Protein AF-0000000066295861 (afdb_homodimer)

Radius of gyration: 22.17 Å; Cα contacts (8 Å, |Δi|>4): 266; chains: 2; bounding box: 39×69×43 Å

Organism: Aquifex aeolicus (strain VF5) (NCBI:txid224324)

Nearest PDB structures (foldseek):
  5f5p-assembly2_G  TM=3.323E-01  e=5.357E-01  Homo sapiens
  7sqc-assembly1_1W  TM=2.415E-01  e=7.313E+00  Chlamydomonas reinhardtii
  5f5p-assembly2_G  TM=3.321E-01  e=5.809E-01  Homo sapiens
  8otz-assembly1_EW  TM=2.547E-01  e=2.879E+00  Bos taurus
  7sqc-assembly1_1W  TM=3.190E-01  e=8.652E+00  Chlamydomonas reinhardtii

Sequence (334 aa):
MEEKTRKLKTLERLLIYDRLLRFALDLLTGIREELKADIDETRLIAESVLEEKEKKVVEDFILKIEELFLLKTDEVLDHIYDEYEVFNFDVTFLSAIPEEIERELERLALIDTVNTKLQLLIDILDEAFCLIPEENERIRVVLTPFRVYKELLEHAIDFNNKFKEKTMEEKTRKLKTLERLLIYDRLLRFALDLLTGIREELKADIDETRLIAESVLEEKEKKVVEDFILKIEELFLLKTDEVLDHIYDEYEVFNFDVTFLSAIPEEIERELERLALIDTVNTKLQLLIDILDEAFCLIPEENERIRVVLTPFRVYKELLEHAIDFNNKFKEKT

Structure (mmCIF, N/CA/C/O backbone):
data_AF-0000000066295861-model_v1
#
loop_
_entity.id
_entity.type
_entity.pdbx_description
1 polymer 'Uncharacterized protein aq_2085'
#
loop_
_atom_site.group_PDB
_atom_site.id
_atom_site.type_symbol
_atom_site.label_atom_id
_atom_site.label_alt_id
_atom_site.label_comp_id
_atom_site.label_asym_id
_atom_site.label_entity_id
_atom_site.label_seq_id
_atom_site.pdbx_PDB_ins_code
_atom_site.Cartn_x
_atom_site.Cartn_y
_atom_site.Cartn_z
_atom_site.occupancy
_atom_site.B_iso_or_equiv
_atom_site.auth_seq_id
_atom_site.auth_comp_id
_atom_site.auth_asym_id
_atom_site.auth_atom_id
_atom_site.pdbx_PDB_model_num
ATOM 1 N N . MET A 1 1 ? 5.41 37.812 5.277 1 67.19 1 MET A N 1
ATOM 2 C CA . MET A 1 1 ? 4.477 37.062 4.434 1 67.19 1 MET A CA 1
ATOM 3 C C . MET A 1 1 ? 5.184 35.906 3.723 1 67.19 1 MET A C 1
ATOM 5 O O . MET A 1 1 ? 4.715 34.781 3.756 1 67.19 1 MET A O 1
ATOM 9 N N . GLU A 1 2 ? 6.465 36.062 3.236 1 72.5 2 GLU A N 1
ATOM 10 C CA . GLU A 1 2 ? 7.25 35.062 2.508 1 72.5 2 GLU A CA 1
ATOM 11 C C . GLU A 1 2 ? 7.777 33.969 3.445 1 72.5 2 GLU A C 1
ATOM 13 O O . GLU A 1 2 ? 7.723 32.781 3.121 1 72.5 2 GLU A O 1
ATOM 18 N N . GLU A 1 3 ? 8.117 34.438 4.656 1 75.88 3 GLU A N 1
ATOM 19 C CA . GLU A 1 3 ? 8.648 33.5 5.629 1 75.88 3 GLU A CA 1
ATOM 20 C C . GLU A 1 3 ? 7.57 32.531 6.113 1 75.88 3 GLU A C 1
ATOM 22 O O . GLU A 1 3 ? 7.809 31.328 6.227 1 75.88 3 GLU A O 1
ATOM 27 N N . LYS A 1 4 ? 6.426 33.062 6.246 1 77.25 4 LYS A N 1
ATOM 28 C CA . LYS A 1 4 ? 5.309 32.219 6.703 1 77.25 4 LYS A CA 1
ATOM 29 C C . LYS A 1 4 ? 4.918 31.203 5.645 1 77.25 4 LYS A C 1
ATOM 31 O O . LYS A 1 4 ? 4.621 30.047 5.969 1 77.25 4 LYS A O 1
ATOM 36 N N . THR A 1 5 ? 4.93 31.578 4.461 1 80.5 5 THR A N 1
ATOM 37 C CA . THR A 1 5 ? 4.598 30.672 3.357 1 80.5 5 THR A CA 1
ATOM 38 C C . THR A 1 5 ? 5.641 29.578 3.227 1 80.5 5 THR A C 1
ATOM 40 O O . THR A 1 5 ? 5.297 28.422 2.969 1 80.5 5 THR A O 1
ATOM 43 N N . ARG A 1 6 ? 6.836 29.953 3.389 1 82.25 6 ARG A N 1
ATOM 44 C CA . ARG A 1 6 ? 7.93 29 3.312 1 82.25 6 ARG A CA 1
ATOM 45 C C . ARG A 1 6 ? 7.82 27.953 4.422 1 82.25 6 ARG A C 1
ATOM 47 O O . ARG A 1 6 ? 8.008 26.766 4.18 1 82.25 6 ARG A O 1
ATOM 54 N N . LYS A 1 7 ? 7.512 28.391 5.566 1 81.38 7 LYS A N 1
ATOM 55 C CA . LYS A 1 7 ? 7.367 27.484 6.699 1 81.38 7 LYS A CA 1
ATOM 56 C C . LYS A 1 7 ? 6.207 26.516 6.484 1 81.38 7 LYS A C 1
ATOM 58 O O . LYS A 1 7 ? 6.305 25.328 6.82 1 81.38 7 LYS A O 1
ATOM 63 N N . LEU A 1 8 ? 5.191 27.047 5.93 1 84.5 8 LEU A N 1
ATOM 64 C CA . LEU A 1 8 ? 4.02 26.219 5.672 1 84.5 8 LEU A CA 1
ATOM 65 C C . LEU A 1 8 ? 4.328 25.156 4.633 1 84.5 8 LEU A C 1
ATOM 67 O O . LEU A 1 8 ? 3.908 24 4.781 1 84.5 8 LEU A O 1
ATOM 71 N N . LYS A 1 9 ? 5.047 25.547 3.668 1 86.5 9 LYS A N 1
ATOM 72 C CA . LYS A 1 9 ? 5.438 24.594 2.637 1 86.5 9 LYS A CA 1
ATOM 73 C C . LYS A 1 9 ? 6.352 23.5 3.207 1 86.5 9 LYS A C 1
ATOM 75 O O . LYS A 1 9 ? 6.238 22.328 2.84 1 86.5 9 LYS A O 1
ATOM 80 N N . THR A 1 10 ? 7.16 23.922 4.082 1 86.75 10 THR A N 1
ATOM 81 C CA . THR A 1 10 ? 8.062 22.969 4.727 1 86.75 10 THR A CA 1
ATOM 82 C C . THR A 1 10 ? 7.285 21.984 5.602 1 86.75 10 THR A C 1
ATOM 84 O O . THR A 1 10 ? 7.57 20.797 5.605 1 86.75 10 THR A O 1
ATOM 87 N N . LEU A 1 11 ? 6.348 22.516 6.312 1 87.5 11 LEU A N 1
ATOM 88 C CA . LEU A 1 11 ? 5.504 21.656 7.137 1 87.5 11 LEU A CA 1
ATOM 89 C C . LEU A 1 11 ? 4.742 20.641 6.277 1 87.5 11 LEU A C 1
ATOM 91 O O . LEU A 1 11 ? 4.672 19.469 6.609 1 87.5 11 LEU A O 1
ATOM 95 N N . GLU A 1 12 ? 4.168 21.141 5.254 1 90 12 GLU A N 1
ATOM 96 C CA . GLU A 1 12 ? 3.443 20.266 4.34 1 90 12 GLU A CA 1
ATOM 97 C C . GLU A 1 12 ? 4.336 19.141 3.83 1 90 12 GLU A C 1
ATOM 99 O O . GLU A 1 12 ? 3.934 17.969 3.826 1 90 12 GLU A O 1
ATOM 104 N N . ARG A 1 13 ? 5.512 19.5 3.418 1 89.69 13 ARG A N 1
ATOM 105 C CA . ARG A 1 13 ? 6.473 18.516 2.922 1 89.69 13 ARG A CA 1
ATOM 106 C C . ARG A 1 13 ? 6.809 17.484 4 1 89.69 13 ARG A C 1
ATOM 108 O O . ARG A 1 13 ? 6.895 16.297 3.719 1 89.69 13 ARG A O 1
ATOM 115 N N . LEU A 1 14 ? 6.953 17.938 5.121 1 88.62 14 LEU A N 1
ATOM 116 C CA . LEU A 1 14 ? 7.273 17.062 6.238 1 88.62 14 LEU A CA 1
ATOM 117 C C . LEU A 1 14 ? 6.148 16.062 6.48 1 88.62 14 LEU A C 1
ATOM 119 O O . LEU A 1 14 ? 6.406 14.867 6.672 1 88.62 14 LEU A O 1
ATOM 123 N N . LEU A 1 15 ? 5 16.562 6.488 1 90.12 15 LEU A N 1
ATOM 124 C CA . LEU A 1 15 ? 3.846 15.703 6.742 1 90.12 15 LEU A CA 1
ATOM 125 C C . LEU A 1 15 ? 3.672 14.68 5.625 1 90.12 15 LEU A C 1
ATOM 127 O O . LEU A 1 15 ? 3.312 13.531 5.883 1 90.12 15 LEU A O 1
ATOM 131 N N . ILE A 1 16 ? 3.916 15.109 4.422 1 92.38 16 ILE A N 1
ATOM 132 C CA . ILE A 1 16 ? 3.844 14.195 3.289 1 92.38 16 ILE A CA 1
ATOM 133 C C . ILE A 1 16 ? 4.922 13.125 3.42 1 92.38 16 ILE A C 1
ATOM 135 O O . ILE A 1 16 ? 4.641 11.93 3.268 1 92.38 16 ILE A O 1
ATOM 139 N N . TYR A 1 17 ? 6.152 13.555 3.691 1 90.81 17 TYR A N 1
ATOM 140 C CA . TYR A 1 17 ? 7.27 12.625 3.799 1 90.81 17 TYR A CA 1
ATOM 141 C C . TYR A 1 17 ? 7.02 11.602 4.895 1 90.81 17 TYR A C 1
ATOM 143 O O . TYR A 1 17 ? 7.32 10.414 4.727 1 90.81 17 TYR A O 1
ATOM 151 N N . ASP A 1 18 ? 6.465 12.023 5.926 1 90.19 18 ASP A N 1
ATOM 152 C CA . ASP A 1 18 ? 6.129 11.117 7.023 1 90.19 18 ASP A CA 1
ATOM 153 C C . ASP A 1 18 ? 5.172 10.023 6.562 1 90.19 18 ASP A C 1
ATOM 155 O O . ASP A 1 18 ? 5.383 8.844 6.852 1 90.19 18 ASP A O 1
ATOM 159 N N . ARG A 1 19 ? 4.238 10.383 5.793 1 91.38 19 ARG A N 1
ATOM 160 C CA . ARG A 1 19 ? 3.24 9.422 5.332 1 91.38 19 ARG A CA 1
ATOM 161 C C . ARG A 1 19 ? 3.828 8.484 4.289 1 91.38 19 ARG A C 1
ATOM 163 O O . ARG A 1 19 ? 3.525 7.285 4.281 1 91.38 19 ARG A O 1
ATOM 170 N N . LEU A 1 20 ? 4.629 9.07 3.436 1 93.12 20 LEU A N 1
ATOM 171 C CA . LEU A 1 20 ? 5.238 8.25 2.396 1 93.12 20 LEU A CA 1
ATOM 172 C C . LEU A 1 20 ? 6.172 7.203 3.004 1 93.12 20 LEU A C 1
ATOM 174 O O . LEU A 1 20 ? 6.215 6.062 2.545 1 93.12 20 LEU A O 1
ATOM 178 N N . LEU A 1 21 ? 6.875 7.594 4.035 1 93.06 21 LEU A N 1
ATOM 179 C CA . LEU A 1 21 ? 7.77 6.66 4.715 1 93.06 21 LEU A CA 1
ATOM 180 C C . LEU A 1 21 ? 6.977 5.547 5.395 1 93.06 21 LEU A C 1
ATOM 182 O O . LEU A 1 21 ? 7.32 4.371 5.262 1 93.06 21 LEU A O 1
ATOM 186 N N . ARG A 1 22 ? 5.984 5.934 6.027 1 92.06 22 ARG A N 1
ATOM 187 C CA . ARG A 1 22 ? 5.156 4.949 6.711 1 92.06 22 ARG A CA 1
ATOM 188 C C . ARG A 1 22 ? 4.504 3.994 5.719 1 92.06 22 ARG A C 1
ATOM 190 O O . ARG A 1 22 ? 4.449 2.787 5.957 1 92.06 22 ARG A O 1
ATOM 197 N N . PHE A 1 23 ? 4.008 4.566 4.676 1 93.81 23 PHE A N 1
ATOM 198 C CA . PHE A 1 23 ? 3.43 3.732 3.627 1 93.81 23 PHE A CA 1
ATOM 199 C C . PHE A 1 23 ? 4.465 2.75 3.086 1 93.81 23 PHE A C 1
ATOM 201 O O . PHE A 1 23 ? 4.164 1.57 2.895 1 93.81 23 PHE A O 1
ATOM 208 N N . ALA A 1 24 ? 5.629 3.221 2.787 1 95.31 24 ALA A N 1
ATOM 209 C CA . ALA A 1 24 ? 6.691 2.352 2.277 1 95.31 24 ALA A CA 1
ATOM 210 C C . ALA A 1 24 ? 7.02 1.245 3.275 1 95.31 24 ALA A C 1
ATOM 212 O O . ALA A 1 24 ? 7.199 0.088 2.891 1 95.31 24 ALA A O 1
ATOM 213 N N . LEU A 1 25 ? 7.062 1.596 4.539 1 95.44 25 LEU A N 1
ATOM 214 C CA . LEU A 1 25 ? 7.34 0.618 5.586 1 95.44 25 LEU A CA 1
ATOM 215 C C . LEU A 1 25 ? 6.25 -0.446 5.641 1 95.44 25 LEU A C 1
ATOM 217 O O . LEU A 1 25 ? 6.543 -1.643 5.684 1 95.44 25 LEU A O 1
ATOM 221 N N . ASP A 1 26 ? 5.031 -0.037 5.617 1 94.38 26 ASP A N 1
ATOM 222 C CA . ASP A 1 26 ? 3.91 -0.97 5.664 1 94.38 26 ASP A CA 1
ATOM 223 C C . ASP A 1 26 ? 3.914 -1.898 4.453 1 94.38 26 ASP A C 1
ATOM 225 O O . ASP A 1 26 ? 3.717 -3.107 4.59 1 94.38 26 ASP A O 1
ATOM 229 N N . LEU A 1 27 ? 4.102 -1.296 3.316 1 96.19 27 LEU A N 1
ATOM 230 C CA . LEU A 1 27 ? 4.121 -2.066 2.078 1 96.19 27 LEU A CA 1
ATOM 231 C C . LEU A 1 27 ? 5.203 -3.139 2.125 1 96.19 27 LEU A C 1
ATOM 233 O O . LEU A 1 27 ? 4.93 -4.312 1.867 1 96.19 27 LEU A O 1
ATOM 237 N N . LEU A 1 28 ? 6.379 -2.729 2.502 1 97.19 28 LEU A N 1
ATOM 238 C CA . LEU A 1 28 ? 7.516 -3.645 2.479 1 97.19 28 LEU A CA 1
ATOM 239 C C . LEU A 1 28 ? 7.398 -4.68 3.592 1 97.19 28 LEU A C 1
ATOM 241 O O . LEU A 1 28 ? 7.801 -5.832 3.416 1 97.19 28 LEU A O 1
ATOM 245 N N . THR A 1 29 ? 6.902 -4.262 4.727 1 96.38 29 THR A N 1
ATOM 246 C CA . THR A 1 29 ? 6.656 -5.215 5.805 1 96.38 29 THR A CA 1
ATOM 247 C C . THR A 1 29 ? 5.641 -6.266 5.371 1 96.38 29 THR A C 1
ATOM 249 O O . THR A 1 29 ? 5.836 -7.461 5.609 1 96.38 29 THR A O 1
ATOM 252 N N . GLY A 1 30 ? 4.535 -5.82 4.766 1 94 30 GLY A N 1
ATOM 253 C CA . GLY A 1 30 ? 3.557 -6.762 4.25 1 94 30 GLY A CA 1
ATOM 254 C C . GLY A 1 30 ? 4.148 -7.762 3.273 1 94 30 GLY A C 1
ATOM 255 O O . GLY A 1 30 ? 3.914 -8.961 3.393 1 94 30 GLY A O 1
ATOM 256 N N . ILE A 1 31 ? 4.938 -7.285 2.326 1 95.38 31 ILE A N 1
ATOM 257 C CA . ILE A 1 31 ? 5.586 -8.156 1.354 1 95.38 31 ILE A CA 1
ATOM 258 C C . ILE A 1 31 ? 6.5 -9.148 2.076 1 95.38 31 ILE A C 1
ATOM 260 O O . ILE A 1 31 ? 6.457 -10.352 1.807 1 95.38 31 ILE A O 1
ATOM 264 N N . ARG A 1 32 ? 7.301 -8.641 2.961 1 95.5 32 ARG A N 1
ATOM 265 C CA . ARG A 1 32 ? 8.273 -9.453 3.678 1 95.5 32 ARG A CA 1
ATOM 266 C C . ARG A 1 32 ? 7.586 -10.57 4.457 1 95.5 32 ARG A C 1
ATOM 268 O O . ARG A 1 32 ? 8.07 -11.703 4.492 1 95.5 32 ARG A O 1
ATOM 275 N N . GLU A 1 33 ? 6.516 -10.312 5.051 1 93.56 33 GLU A N 1
ATOM 276 C CA . GLU A 1 33 ? 5.809 -11.273 5.898 1 93.56 33 GLU A CA 1
ATOM 277 C C . GLU A 1 33 ? 5.207 -12.406 5.07 1 93.56 33 GLU A C 1
ATOM 279 O O . GLU A 1 33 ? 5.109 -13.539 5.543 1 93.56 33 GLU A O 1
ATOM 284 N N . GLU A 1 34 ? 4.852 -12.109 3.914 1 92.5 34 GLU A N 1
ATOM 285 C CA . GLU A 1 34 ? 4.133 -13.086 3.098 1 92.5 34 GLU A CA 1
ATOM 286 C C . GLU A 1 34 ? 5.086 -13.844 2.182 1 92.5 34 GLU A C 1
ATOM 288 O O . GLU A 1 34 ? 4.738 -14.906 1.655 1 92.5 34 GLU A O 1
ATOM 293 N N . LEU A 1 35 ? 6.223 -13.32 1.983 1 94.81 35 LEU A N 1
ATOM 294 C CA . LEU A 1 35 ? 7.125 -13.789 0.938 1 94.81 35 LEU A CA 1
ATOM 295 C C . LEU A 1 35 ? 7.477 -15.258 1.139 1 94.81 35 LEU A C 1
ATOM 297 O O . LEU A 1 35 ? 7.461 -16.047 0.185 1 94.81 35 LEU A O 1
ATOM 301 N N . LYS A 1 36 ? 7.746 -15.648 2.34 1 92.94 36 LYS A N 1
ATOM 302 C CA . LYS A 1 36 ? 8.125 -17.031 2.602 1 92.94 36 LYS A CA 1
ATOM 303 C C . LYS A 1 36 ? 6.973 -17.984 2.293 1 92.94 36 LYS A C 1
ATOM 305 O O . LYS A 1 36 ? 7.18 -19.047 1.69 1 92.94 36 LYS A O 1
ATOM 310 N N . ALA A 1 37 ? 5.809 -17.625 2.783 1 89.94 37 ALA A N 1
ATOM 311 C CA . ALA A 1 37 ? 4.633 -18.438 2.488 1 89.94 37 ALA A CA 1
ATOM 312 C C . ALA A 1 37 ? 4.383 -18.516 0.985 1 89.94 37 ALA A C 1
ATOM 314 O O . ALA A 1 37 ? 4.039 -19.578 0.46 1 89.94 37 ALA A O 1
ATOM 315 N N . ASP A 1 38 ? 4.617 -17.469 0.271 1 92.5 38 ASP A N 1
ATOM 316 C CA . ASP A 1 38 ? 4.426 -17.438 -1.176 1 92.5 38 ASP A CA 1
ATOM 317 C C . ASP A 1 38 ? 5.426 -18.359 -1.879 1 92.5 38 ASP A C 1
ATOM 319 O O . ASP A 1 38 ? 5.082 -19.016 -2.865 1 92.5 38 ASP A O 1
ATOM 323 N N . ILE A 1 39 ? 6.602 -18.328 -1.372 1 94.56 39 ILE A N 1
ATOM 324 C CA . ILE A 1 39 ? 7.629 -19.203 -1.93 1 94.56 39 ILE A CA 1
ATOM 325 C C . ILE A 1 39 ? 7.203 -20.672 -1.772 1 94.56 39 ILE A C 1
ATOM 327 O O . ILE A 1 39 ? 7.227 -21.438 -2.738 1 94.56 39 ILE A O 1
ATOM 331 N N . ASP A 1 40 ? 6.758 -21.016 -0.609 1 91.75 40 ASP A N 1
ATOM 332 C CA . ASP A 1 40 ? 6.348 -22.391 -0.335 1 91.75 40 ASP A CA 1
ATOM 333 C C . ASP A 1 40 ? 5.121 -22.766 -1.162 1 91.75 40 ASP A C 1
ATOM 335 O O . ASP A 1 40 ? 5.07 -23.859 -1.738 1 91.75 40 ASP A O 1
ATOM 339 N N . GLU A 1 41 ? 4.207 -21.922 -1.221 1 89.38 41 GLU A N 1
ATOM 340 C CA . GLU A 1 41 ? 2.996 -22.172 -1.996 1 89.38 41 GLU A CA 1
ATOM 341 C C . GLU A 1 41 ? 3.311 -22.297 -3.484 1 89.38 41 GLU A C 1
ATOM 343 O O . GLU A 1 41 ? 2.738 -23.141 -4.172 1 89.38 41 GLU A O 1
ATOM 348 N N . THR A 1 42 ? 4.172 -21.453 -3.959 1 93 42 THR A N 1
ATOM 349 C CA . THR A 1 42 ? 4.57 -21.516 -5.359 1 93 42 THR A CA 1
ATOM 350 C C . THR A 1 42 ? 5.219 -22.875 -5.68 1 93 42 THR A C 1
ATOM 352 O O . THR A 1 42 ? 4.941 -23.469 -6.719 1 93 42 THR A O 1
ATOM 355 N N . ARG A 1 43 ? 6.02 -23.344 -4.766 1 92 43 ARG A N 1
ATOM 356 C CA . ARG A 1 43 ? 6.625 -24.656 -4.945 1 92 43 ARG A CA 1
ATOM 357 C C . ARG A 1 43 ? 5.559 -25.75 -5.035 1 92 43 ARG A C 1
ATOM 359 O O . ARG A 1 43 ? 5.625 -26.625 -5.902 1 92 43 ARG A O 1
ATOM 366 N N . LEU A 1 44 ? 4.637 -25.656 -4.152 1 90 44 LEU A N 1
ATOM 367 C CA . LEU A 1 44 ? 3.568 -26.641 -4.113 1 90 44 LEU A CA 1
ATOM 368 C C . LEU A 1 44 ? 2.742 -26.609 -5.395 1 90 44 LEU A C 1
ATOM 370 O O . LEU A 1 44 ? 2.426 -27.656 -5.961 1 90 44 LEU A O 1
ATOM 374 N N . ILE A 1 45 ? 2.41 -25.484 -5.875 1 90.06 45 ILE A N 1
ATOM 375 C CA . ILE A 1 45 ? 1.627 -25.344 -7.098 1 90.06 45 ILE A CA 1
ATOM 376 C C . ILE A 1 45 ? 2.432 -25.844 -8.289 1 90.06 45 ILE A C 1
ATOM 378 O O . ILE A 1 45 ? 1.903 -26.562 -9.148 1 90.06 45 ILE A O 1
ATOM 382 N N . ALA A 1 46 ? 3.689 -25.5 -8.297 1 91.62 46 ALA A N 1
ATOM 383 C CA . ALA A 1 46 ? 4.559 -25.938 -9.391 1 91.62 46 ALA A CA 1
ATOM 384 C C . ALA A 1 46 ? 4.621 -27.469 -9.453 1 91.62 46 ALA A C 1
ATOM 386 O O . ALA A 1 46 ? 4.523 -28.047 -10.531 1 91.62 46 ALA A O 1
ATOM 387 N N . GLU A 1 47 ? 4.715 -28.078 -8.305 1 89.12 47 GLU A N 1
ATOM 388 C CA . GLU A 1 47 ? 4.781 -29.531 -8.234 1 89.12 47 GLU A CA 1
ATOM 389 C C . GLU A 1 47 ? 3.496 -30.172 -8.758 1 89.12 47 GLU A C 1
ATOM 391 O O . GLU A 1 47 ? 3.535 -31.234 -9.367 1 89.12 47 GLU A O 1
ATOM 396 N N . SER A 1 48 ? 2.475 -29.469 -8.602 1 84.44 48 SER A N 1
ATOM 397 C CA . SER A 1 48 ? 1.166 -30.031 -8.93 1 84.44 48 SER A CA 1
ATOM 398 C C . SER A 1 48 ? 0.839 -29.828 -10.406 1 84.44 48 SER A C 1
ATOM 400 O O . SER A 1 48 ? 0.168 -30.656 -11.023 1 84.44 48 SER A O 1
ATOM 402 N N . VAL A 1 49 ? 1.367 -28.75 -11.039 1 85.69 49 VAL A N 1
ATOM 403 C CA . VAL A 1 49 ? 0.78 -28.391 -12.328 1 85.69 49 VAL A CA 1
ATOM 404 C C . VAL A 1 49 ? 1.854 -28.422 -13.414 1 85.69 49 VAL A C 1
ATOM 406 O O . VAL A 1 49 ? 1.538 -28.438 -14.609 1 85.69 49 VAL A O 1
ATOM 409 N N . LEU A 1 50 ? 3.109 -28.5 -13.008 1 90.06 50 LEU A N 1
ATOM 410 C CA . LEU A 1 50 ? 4.16 -28.344 -14.016 1 90.06 50 LEU A CA 1
ATOM 411 C C . LEU A 1 50 ? 4.863 -29.672 -14.273 1 90.06 50 LEU A C 1
ATOM 413 O O . LEU A 1 50 ? 4.793 -30.594 -13.453 1 90.06 50 LEU A O 1
ATOM 417 N N . GLU A 1 51 ? 5.406 -29.672 -15.461 1 91.38 51 GLU A N 1
ATOM 418 C CA . GLU A 1 51 ? 6.258 -30.812 -15.805 1 91.38 51 GLU A CA 1
ATOM 419 C C . GLU A 1 51 ? 7.656 -30.641 -15.227 1 91.38 51 GLU A C 1
ATOM 421 O O . GLU A 1 51 ? 8.031 -29.547 -14.797 1 91.38 51 GLU A O 1
ATOM 426 N N . GLU A 1 52 ? 8.391 -31.734 -15.297 1 92.94 52 GLU A N 1
ATOM 427 C CA . GLU A 1 52 ? 9.68 -31.781 -14.617 1 92.94 52 GLU A CA 1
ATOM 428 C C . GLU A 1 52 ? 10.609 -30.672 -15.109 1 92.94 52 GLU A C 1
ATOM 430 O O . GLU A 1 52 ? 11.219 -29.969 -14.305 1 92.94 52 GLU A O 1
ATOM 435 N N . LYS A 1 53 ? 10.688 -30.5 -16.375 1 91.56 53 LYS A N 1
ATOM 436 C CA . LYS A 1 53 ? 11.57 -29.469 -16.922 1 91.56 53 LYS A CA 1
ATOM 437 C C . LYS A 1 53 ? 11.141 -28.078 -16.469 1 91.56 53 LYS A C 1
ATOM 439 O O . LYS A 1 53 ? 11.984 -27.219 -16.188 1 91.56 53 LYS A O 1
ATOM 444 N N . GLU A 1 54 ? 9.891 -27.828 -16.422 1 93.31 54 GLU A N 1
ATOM 445 C CA . GLU A 1 54 ? 9.328 -26.547 -15.992 1 93.31 54 GLU A CA 1
ATOM 446 C C . GLU A 1 54 ? 9.562 -26.328 -14.508 1 93.31 54 GLU A C 1
ATOM 448 O O . GLU A 1 54 ? 9.828 -25.203 -14.078 1 93.31 54 GLU A O 1
ATOM 453 N N . LYS A 1 55 ? 9.5 -27.375 -13.766 1 94.94 55 LYS A N 1
ATOM 454 C CA . LYS A 1 55 ? 9.711 -27.297 -12.32 1 94.94 55 LYS A CA 1
ATOM 455 C C . LYS A 1 55 ? 11.117 -26.797 -12 1 94.94 55 LYS A C 1
ATOM 457 O O . LYS A 1 55 ? 11.297 -26 -11.07 1 94.94 55 LYS A O 1
ATOM 462 N N . LYS A 1 56 ? 11.984 -27.234 -12.773 1 95.62 56 LYS A N 1
ATOM 463 C CA . LYS A 1 56 ? 13.367 -26.812 -12.555 1 95.62 56 LYS A CA 1
ATOM 464 C C . LYS A 1 56 ? 13.516 -25.312 -12.766 1 95.62 56 LYS A C 1
ATOM 466 O O . LYS A 1 56 ? 14.25 -24.641 -12.031 1 95.62 56 LYS A O 1
ATOM 471 N N . VAL A 1 57 ? 12.875 -24.797 -13.773 1 95.56 57 VAL A N 1
ATOM 472 C CA . VAL A 1 57 ? 12.914 -23.359 -14.055 1 95.56 57 VAL A CA 1
ATOM 473 C C . VAL A 1 57 ? 12.352 -22.578 -12.875 1 95.56 57 VAL A C 1
ATOM 475 O O . VAL A 1 57 ? 12.938 -21.594 -12.438 1 95.56 57 VAL A O 1
ATOM 478 N N . VAL A 1 58 ? 11.242 -23.016 -12.352 1 96.25 58 VAL A N 1
ATOM 479 C CA . VAL A 1 58 ? 10.602 -22.375 -11.211 1 96.25 58 VAL A CA 1
ATOM 480 C C . VAL A 1 58 ? 11.508 -22.453 -9.984 1 96.25 58 VAL A C 1
ATOM 482 O O . VAL A 1 58 ? 11.617 -21.5 -9.219 1 96.25 58 VAL A O 1
ATOM 485 N N . GLU A 1 59 ? 12.156 -23.562 -9.859 1 96.5 59 GLU A N 1
ATOM 486 C CA . GLU A 1 59 ? 13.062 -23.734 -8.727 1 96.5 59 GLU A CA 1
ATOM 487 C C . GLU A 1 59 ? 14.227 -22.75 -8.805 1 96.5 59 GLU A C 1
ATOM 489 O O . GLU A 1 59 ? 14.633 -22.172 -7.793 1 96.5 59 GLU A O 1
ATOM 494 N N . ASP A 1 60 ? 14.734 -22.594 -10 1 95.75 60 ASP A N 1
ATOM 495 C CA . ASP A 1 60 ? 15.805 -21.625 -10.195 1 95.75 60 ASP A CA 1
ATOM 496 C C . ASP A 1 60 ? 15.328 -20.203 -9.859 1 95.75 60 ASP A C 1
ATOM 498 O O . ASP A 1 60 ? 16.062 -19.438 -9.242 1 95.75 60 ASP A O 1
ATOM 502 N N . PHE A 1 61 ? 14.125 -19.891 -10.297 1 97 61 PHE A N 1
ATOM 503 C CA . PHE A 1 61 ? 13.508 -18.609 -9.977 1 97 61 PHE A CA 1
ATOM 504 C C . PHE A 1 61 ? 13.383 -18.422 -8.469 1 97 61 PHE A C 1
ATOM 506 O O . PHE A 1 61 ? 13.789 -17.391 -7.926 1 97 61 PHE A O 1
ATOM 513 N N . ILE A 1 62 ? 12.898 -19.391 -7.766 1 97.25 62 ILE A N 1
ATOM 514 C CA . ILE A 1 62 ? 12.641 -19.328 -6.332 1 97.25 62 ILE A CA 1
ATOM 515 C C . ILE A 1 62 ? 13.961 -19.188 -5.578 1 97.25 62 ILE A C 1
ATOM 517 O O . ILE A 1 62 ? 14.039 -18.453 -4.586 1 97.25 62 ILE A O 1
ATOM 521 N N . LEU A 1 63 ? 14.922 -19.844 -6.02 1 95.56 63 LEU A N 1
ATOM 522 C CA . LEU A 1 63 ? 16.234 -19.734 -5.387 1 95.56 63 LEU A CA 1
ATOM 523 C C . LEU A 1 63 ? 16.75 -18.312 -5.449 1 95.56 63 LEU A C 1
ATOM 525 O O . LEU A 1 63 ? 17.297 -17.797 -4.465 1 95.56 63 LEU A O 1
ATOM 529 N N . LYS A 1 64 ? 16.578 -17.719 -6.578 1 94.31 64 LYS A N 1
ATOM 530 C CA . LYS A 1 64 ? 17 -16.328 -6.719 1 94.31 64 LYS A CA 1
ATOM 531 C C . LYS A 1 64 ? 16.203 -15.43 -5.777 1 94.31 64 LYS A C 1
ATOM 533 O O . LYS A 1 64 ? 16.766 -14.5 -5.191 1 94.31 64 LYS A O 1
ATOM 538 N N . ILE A 1 65 ? 14.93 -15.602 -5.672 1 96.5 65 ILE A N 1
ATOM 539 C CA . ILE A 1 65 ? 14.07 -14.82 -4.785 1 96.5 65 ILE A CA 1
ATOM 540 C C . ILE A 1 65 ? 14.516 -15.008 -3.336 1 96.5 65 ILE A C 1
ATOM 542 O O . ILE A 1 65 ? 14.633 -14.031 -2.588 1 96.5 65 ILE A O 1
ATOM 546 N N . GLU A 1 66 ? 14.773 -16.172 -2.969 1 93.81 66 GLU A N 1
ATOM 547 C CA . GLU A 1 66 ? 15.195 -16.484 -1.606 1 93.81 66 GLU A CA 1
ATOM 548 C C . GLU A 1 66 ? 16.562 -15.875 -1.301 1 93.81 66 GLU A C 1
ATOM 550 O O . GLU A 1 66 ? 16.781 -15.336 -0.213 1 93.81 66 GLU A O 1
ATOM 555 N N . GLU A 1 67 ? 17.406 -15.844 -2.246 1 90.56 67 GLU A N 1
ATOM 556 C CA . GLU A 1 67 ? 18.781 -15.414 -2.049 1 90.56 67 GLU A CA 1
ATOM 557 C C . GLU A 1 67 ? 18.922 -13.898 -2.131 1 90.56 67 GLU A C 1
ATOM 559 O O . GLU A 1 67 ? 19.75 -13.305 -1.445 1 90.56 67 GLU A O 1
ATOM 564 N N . LEU A 1 68 ? 18.141 -13.352 -2.938 1 94.38 68 LEU A N 1
ATOM 565 C CA . LEU A 1 68 ? 18.391 -11.945 -3.232 1 94.38 68 LEU A CA 1
ATOM 566 C C . LEU A 1 68 ? 17.203 -11.078 -2.814 1 94.38 68 LEU A C 1
ATOM 568 O O . LEU A 1 68 ? 17.359 -10.172 -1.994 1 94.38 68 LEU A O 1
ATOM 572 N N . PHE A 1 69 ? 16.047 -11.445 -3.264 1 96.62 69 PHE A N 1
ATOM 573 C CA . PHE A 1 69 ? 14.898 -10.57 -3.061 1 96.62 69 PHE A CA 1
ATOM 574 C C . PHE A 1 69 ? 14.539 -10.484 -1.582 1 96.62 69 PHE A C 1
ATOM 576 O O . PHE A 1 69 ? 14.328 -9.391 -1.05 1 96.62 69 PHE A O 1
ATOM 583 N N . LEU A 1 70 ? 14.508 -11.594 -0.946 1 95.12 70 LEU A N 1
ATOM 584 C CA . LEU A 1 70 ? 14.172 -11.633 0.474 1 95.12 70 LEU A CA 1
ATOM 585 C C . LEU A 1 70 ? 15.188 -10.844 1.291 1 95.12 70 LEU A C 1
ATOM 587 O O . LEU A 1 70 ? 14.82 -9.984 2.094 1 95.12 70 LEU A O 1
ATOM 591 N N . LEU A 1 71 ? 16.422 -11.07 1.062 1 95.12 71 LEU A N 1
ATOM 592 C CA . LEU A 1 71 ? 17.5 -10.391 1.781 1 95.12 71 LEU A CA 1
ATOM 593 C C . LEU A 1 71 ? 17.484 -8.891 1.49 1 95.12 71 LEU A C 1
ATOM 595 O O . LEU A 1 71 ? 17.625 -8.078 2.404 1 95.12 71 LEU A O 1
ATOM 599 N N . LYS A 1 72 ? 17.359 -8.578 0.26 1 97.12 72 LYS A N 1
ATOM 600 C CA . LYS A 1 72 ? 17.359 -7.168 -0.121 1 97.12 72 LYS A CA 1
ATOM 601 C C . LYS A 1 72 ? 16.141 -6.445 0.449 1 97.12 72 LYS A C 1
ATOM 603 O O . LYS A 1 72 ? 16.234 -5.27 0.805 1 97.12 72 LYS A O 1
ATOM 608 N N . THR A 1 73 ? 14.969 -7.102 0.499 1 97.69 73 THR A N 1
ATOM 609 C CA . THR A 1 73 ? 13.789 -6.52 1.127 1 97.69 73 THR A CA 1
ATOM 610 C C . THR A 1 73 ? 14.086 -6.133 2.574 1 97.69 73 THR A C 1
ATOM 612 O O . THR A 1 73 ? 13.711 -5.047 3.02 1 97.69 73 THR A O 1
ATOM 615 N N . ASP A 1 74 ? 14.797 -6.949 3.283 1 96.25 74 ASP A N 1
ATOM 616 C CA . ASP A 1 74 ? 15.188 -6.652 4.66 1 96.25 74 ASP A CA 1
ATOM 617 C C . ASP A 1 74 ? 16.094 -5.43 4.719 1 96.25 74 ASP A C 1
ATOM 619 O O . ASP A 1 74 ? 15.914 -4.551 5.562 1 96.25 74 ASP A O 1
ATOM 623 N N . GLU A 1 75 ? 17.031 -5.461 3.826 1 96.81 75 GLU A N 1
ATOM 624 C CA . GLU A 1 75 ? 17.969 -4.344 3.787 1 96.81 75 GLU A CA 1
ATOM 625 C C . GLU A 1 75 ? 17.25 -3.031 3.49 1 96.81 75 GLU A C 1
ATOM 627 O O . GLU A 1 75 ? 17.531 -2.012 4.125 1 96.81 75 GLU A O 1
ATOM 632 N N . VAL A 1 76 ? 16.391 -3.094 2.512 1 96.94 76 VAL A N 1
ATOM 633 C CA . VAL A 1 76 ? 15.648 -1.898 2.123 1 96.94 76 VAL A CA 1
ATOM 634 C C . VAL A 1 76 ? 14.75 -1.453 3.273 1 96.94 76 VAL A C 1
ATOM 636 O O . VAL A 1 76 ? 14.656 -0.26 3.57 1 96.94 76 VAL A O 1
ATOM 639 N N . LEU A 1 77 ? 14.094 -2.352 3.922 1 97.19 77 LEU A N 1
ATOM 640 C CA . LEU A 1 77 ? 13.258 -2.049 5.082 1 97.19 77 LEU A CA 1
ATOM 641 C C . LEU A 1 77 ? 14.07 -1.362 6.172 1 97.19 77 LEU A C 1
ATOM 643 O O . LEU A 1 77 ? 13.641 -0.35 6.73 1 97.19 77 LEU A O 1
ATOM 647 N N . ASP A 1 78 ? 15.25 -1.902 6.414 1 95.94 78 ASP A N 1
ATOM 648 C CA . ASP A 1 78 ? 16.141 -1.309 7.41 1 95.94 78 ASP A CA 1
ATOM 649 C C . ASP A 1 78 ? 16.5 0.124 7.035 1 95.94 78 ASP A C 1
ATOM 651 O O . ASP A 1 78 ? 16.484 1.018 7.883 1 95.94 78 ASP A O 1
ATOM 655 N N . HIS A 1 79 ? 16.812 0.26 5.844 1 94.5 79 HIS A N 1
ATOM 656 C CA . HIS A 1 79 ? 17.188 1.588 5.367 1 94.5 79 HIS A CA 1
ATOM 657 C C . HIS A 1 79 ? 16.047 2.58 5.543 1 94.5 79 HIS A C 1
ATOM 659 O O . HIS A 1 79 ? 16.25 3.709 5.988 1 94.5 79 HIS A O 1
ATOM 665 N N . ILE A 1 80 ? 14.867 2.18 5.133 1 94.06 80 ILE A N 1
ATOM 666 C CA . ILE A 1 80 ? 13.711 3.066 5.23 1 94.06 80 ILE A CA 1
ATOM 667 C C . ILE A 1 80 ? 13.398 3.346 6.699 1 94.06 80 ILE A C 1
ATOM 669 O O . ILE A 1 80 ? 13.016 4.461 7.059 1 94.06 80 ILE A O 1
ATOM 673 N N . TYR A 1 81 ? 13.562 2.365 7.504 1 92.69 81 TYR A N 1
ATOM 674 C CA . TYR A 1 81 ? 13.375 2.562 8.938 1 92.69 81 TYR A CA 1
ATOM 675 C C . TYR A 1 81 ? 14.359 3.59 9.484 1 92.69 81 TYR A C 1
ATOM 677 O O . TYR A 1 81 ? 13.992 4.438 10.305 1 92.69 81 TYR A O 1
ATOM 685 N N . ASP A 1 82 ? 15.57 3.514 9.023 1 90.69 82 ASP A N 1
ATOM 686 C CA . ASP A 1 82 ? 16.578 4.492 9.422 1 90.69 82 ASP A CA 1
ATOM 687 C C . ASP A 1 82 ? 16.156 5.906 9.016 1 90.69 82 ASP A C 1
ATOM 689 O O . ASP A 1 82 ? 16.312 6.852 9.789 1 90.69 82 ASP A O 1
ATOM 693 N N . GLU A 1 83 ? 15.688 6.02 7.797 1 87.06 83 GLU A N 1
ATOM 694 C CA . GLU A 1 83 ? 15.203 7.32 7.336 1 87.06 83 GLU A CA 1
ATOM 695 C C . GLU A 1 83 ? 14.016 7.797 8.172 1 87.06 83 GLU A C 1
ATOM 697 O O . GLU A 1 83 ? 13.914 8.977 8.492 1 87.06 83 GLU A O 1
ATOM 702 N N . TYR A 1 84 ? 13.156 6.871 8.523 1 87.25 84 TYR A N 1
ATOM 703 C CA . TYR A 1 84 ? 11.984 7.191 9.328 1 87.25 84 TYR A CA 1
ATOM 704 C C . TYR A 1 84 ? 12.383 7.703 10.703 1 87.25 84 TYR A C 1
ATOM 706 O O . TYR A 1 84 ? 11.797 8.664 11.211 1 87.25 84 TYR A O 1
ATOM 714 N N . GLU A 1 85 ? 13.359 7.133 11.273 1 82.56 85 GLU A N 1
ATOM 715 C CA . GLU A 1 85 ? 13.82 7.527 12.602 1 82.56 85 GLU A CA 1
ATOM 716 C C . GLU A 1 85 ? 14.461 8.914 12.578 1 82.56 85 GLU A C 1
ATOM 718 O O . GLU A 1 85 ? 14.328 9.68 13.531 1 82.56 85 GLU A O 1
ATOM 723 N N . VAL A 1 86 ? 15.055 9.172 11.516 1 74.5 86 VAL A N 1
ATOM 724 C CA . VAL A 1 86 ? 15.672 10.492 11.359 1 74.5 86 VAL A CA 1
ATOM 725 C C . VAL A 1 86 ? 14.586 11.555 11.219 1 74.5 86 VAL A C 1
ATOM 727 O O . VAL A 1 86 ? 14.734 12.68 11.695 1 74.5 86 VAL A O 1
ATOM 730 N N . PHE A 1 87 ? 13.461 11.203 10.594 1 70.75 87 PHE A N 1
ATOM 731 C CA . PHE A 1 87 ? 12.375 12.141 10.328 1 70.75 87 PHE A CA 1
ATOM 732 C C . PHE A 1 87 ? 11.43 12.227 11.523 1 70.75 87 PHE A C 1
ATOM 734 O O . PHE A 1 87 ? 10.523 13.062 11.547 1 70.75 87 PHE A O 1
ATOM 741 N N . ASN A 1 88 ? 11.594 11.32 12.383 1 67.62 88 ASN A N 1
ATOM 742 C CA . ASN A 1 88 ? 10.719 11.375 13.547 1 67.62 88 ASN A CA 1
ATOM 743 C C . ASN A 1 88 ? 10.922 12.672 14.336 1 67.62 88 ASN A C 1
ATOM 745 O O . ASN A 1 88 ? 11.469 12.656 15.438 1 67.62 88 ASN A O 1
ATOM 749 N N . PHE A 1 89 ? 10.617 13.852 13.609 1 59.62 89 PHE A N 1
ATOM 750 C CA . PHE A 1 89 ? 10.727 15.172 14.219 1 59.62 89 PHE A CA 1
ATOM 751 C C . PHE A 1 89 ? 9.555 15.43 15.164 1 59.62 89 PHE A C 1
ATOM 753 O O . PHE A 1 89 ? 8.445 14.945 14.938 1 59.62 89 PHE A O 1
ATOM 760 N N . ASP A 1 90 ? 9.93 15.805 16.344 1 56.47 90 ASP A N 1
ATOM 761 C CA . ASP A 1 90 ? 8.875 16.328 17.219 1 56.47 90 ASP A CA 1
ATOM 762 C C . ASP A 1 90 ? 8.141 17.484 16.562 1 56.47 90 ASP A C 1
ATOM 764 O O . ASP A 1 90 ? 8.695 18.578 16.422 1 56.47 90 ASP A O 1
ATOM 768 N N . VAL A 1 91 ? 7.184 17.219 15.859 1 55.41 91 VAL A N 1
ATOM 769 C CA . VAL A 1 91 ? 6.383 18.188 15.109 1 55.41 91 VAL A CA 1
ATOM 770 C C . VAL A 1 91 ? 6.047 19.375 16.016 1 55.41 91 VAL A C 1
ATOM 772 O O . VAL A 1 91 ? 5.746 20.469 15.516 1 55.41 91 VAL A O 1
ATOM 775 N N . THR A 1 92 ? 6.004 19.047 17.328 1 54.94 92 THR A N 1
ATOM 776 C CA . THR A 1 92 ? 5.707 20.156 18.234 1 54.94 92 THR A CA 1
ATOM 777 C C . THR A 1 92 ? 6.691 21.297 18.016 1 54.94 92 THR A C 1
ATOM 779 O O . THR A 1 92 ? 6.398 22.453 18.359 1 54.94 92 THR A O 1
ATOM 782 N N . PHE A 1 93 ? 7.828 20.984 17.469 1 55.47 93 PHE A N 1
ATOM 783 C CA . PHE A 1 93 ? 8.797 22.062 17.281 1 55.47 93 PHE A CA 1
ATOM 784 C C . PHE A 1 93 ? 8.523 22.812 15.984 1 55.47 93 PHE A C 1
ATOM 786 O O . PHE A 1 93 ? 9.367 23.578 15.508 1 55.47 93 PHE A O 1
ATOM 793 N N . LEU A 1 94 ? 7.57 22.438 15.273 1 54.28 94 LEU A N 1
ATOM 794 C CA . LEU A 1 94 ? 7.32 22.875 13.906 1 54.28 94 LEU A CA 1
ATOM 795 C C . LEU A 1 94 ? 6.961 24.359 13.875 1 54.28 94 LEU A C 1
ATOM 797 O O . LEU A 1 94 ? 7.023 25 12.82 1 54.28 94 LEU A O 1
ATOM 801 N N . SER A 1 95 ? 6.461 24.828 14.961 1 54.19 95 SER A N 1
ATOM 802 C CA . SER A 1 95 ? 6.215 26.266 14.992 1 54.19 95 SER A CA 1
ATOM 803 C C . SER A 1 95 ? 7.492 27.047 14.695 1 54.19 95 SER A C 1
ATOM 805 O O . SER A 1 95 ? 7.434 28.172 14.211 1 54.19 95 SER A O 1
ATOM 807 N N . ALA A 1 96 ? 8.586 26.391 14.945 1 58.84 96 ALA A N 1
ATOM 808 C CA . ALA A 1 96 ? 9.844 27.109 14.719 1 58.84 96 ALA A CA 1
ATOM 809 C C . ALA A 1 96 ? 10.547 26.594 13.469 1 58.84 96 ALA A C 1
ATOM 811 O O . ALA A 1 96 ? 11.547 27.172 13.031 1 58.84 96 ALA A O 1
ATOM 812 N N . ILE A 1 97 ? 9.812 25.859 12.633 1 62.56 97 ILE A N 1
ATOM 813 C CA . ILE A 1 97 ? 10.391 25.172 11.469 1 62.56 97 ILE A CA 1
ATOM 814 C C . ILE A 1 97 ? 11.656 25.906 11.023 1 62.56 97 ILE A C 1
ATOM 816 O O . ILE A 1 97 ? 11.602 26.781 10.164 1 62.56 97 ILE A O 1
ATOM 820 N N . PRO A 1 98 ? 12.688 25.578 11.758 1 66.5 98 PRO A N 1
ATOM 821 C CA . PRO A 1 98 ? 13.938 26.266 11.43 1 66.5 98 PRO A CA 1
ATOM 822 C C . PRO A 1 98 ? 14.438 25.938 10.023 1 66.5 98 PRO A C 1
ATOM 824 O O . PRO A 1 98 ? 14.008 24.953 9.43 1 66.5 98 PRO A O 1
ATOM 827 N N . GLU A 1 99 ? 15.141 26.891 9.461 1 71.31 99 GLU A N 1
ATOM 828 C CA . GLU A 1 99 ? 15.805 26.75 8.164 1 71.31 99 GLU A CA 1
ATOM 829 C C . GLU A 1 99 ? 16.578 25.438 8.078 1 71.31 99 GLU A C 1
ATOM 831 O O . GLU A 1 99 ? 16.688 24.844 7.008 1 71.31 99 GLU A O 1
ATOM 836 N N . GLU A 1 100 ? 16.859 24.969 9.164 1 72.88 100 GLU A N 1
ATOM 837 C CA . GLU A 1 100 ? 17.656 23.75 9.219 1 72.88 100 GLU A CA 1
ATOM 838 C C . GLU A 1 100 ? 16.828 22.531 8.805 1 72.88 100 GLU A C 1
ATOM 840 O O . GLU A 1 100 ? 17.312 21.656 8.078 1 72.88 100 GLU A O 1
ATOM 845 N N . ILE A 1 101 ? 15.625 22.562 9.094 1 75.69 101 ILE A N 1
ATOM 846 C CA . ILE A 1 101 ? 14.766 21.438 8.75 1 75.69 101 ILE A CA 1
ATOM 847 C C . ILE A 1 101 ? 14.484 21.438 7.246 1 75.69 101 ILE A C 1
ATOM 849 O O . ILE A 1 101 ? 14.469 20.391 6.609 1 75.69 101 ILE A O 1
ATOM 853 N N . GLU A 1 102 ? 14.414 22.641 6.762 1 76.06 102 GLU A N 1
ATOM 854 C CA . GLU A 1 102 ? 14.188 22.766 5.328 1 76.06 102 GLU A CA 1
ATOM 855 C C . GLU A 1 102 ? 15.359 22.203 4.531 1 76.06 102 GLU A C 1
ATOM 857 O O . GLU A 1 102 ? 15.164 21.469 3.559 1 76.06 102 GLU A O 1
ATOM 862 N N . ARG A 1 103 ? 16.484 22.594 4.957 1 78 103 ARG A N 1
ATOM 863 C CA . ARG A 1 103 ? 17.703 22.141 4.285 1 78 103 ARG A CA 1
ATOM 864 C C . ARG A 1 103 ? 17.859 20.625 4.395 1 78 103 ARG A C 1
ATOM 866 O O . ARG A 1 103 ? 18.266 19.969 3.438 1 78 103 ARG A O 1
ATOM 873 N N . GLU A 1 104 ? 17.422 20.094 5.496 1 75.62 104 GLU A N 1
ATOM 874 C CA . GLU A 1 104 ? 17.531 18.656 5.711 1 75.62 104 GLU A CA 1
ATOM 875 C C . GLU A 1 104 ? 16.547 17.891 4.84 1 75.62 104 GLU A C 1
ATOM 877 O O . GLU A 1 104 ? 16.875 16.844 4.289 1 75.62 104 GLU A O 1
ATOM 882 N N . LEU A 1 105 ? 15.414 18.484 4.652 1 80.5 105 LEU A N 1
ATOM 883 C CA . LEU A 1 105 ? 14.398 17.844 3.809 1 80.5 105 LEU A CA 1
ATOM 884 C C . LEU A 1 105 ? 14.852 17.828 2.352 1 80.5 105 LEU A C 1
ATOM 886 O O . LEU A 1 105 ? 14.625 16.844 1.645 1 80.5 105 LEU A O 1
ATOM 890 N N . GLU A 1 106 ? 15.484 18.844 1.931 1 79.38 106 GLU A N 1
ATOM 891 C CA . GLU A 1 106 ? 15.992 18.922 0.564 1 79.38 106 GLU A CA 1
ATOM 892 C C . GLU A 1 106 ? 17.141 17.938 0.342 1 79.38 106 GLU A C 1
ATOM 894 O O . GLU A 1 106 ? 17.188 17.266 -0.684 1 79.38 106 GLU A O 1
ATOM 899 N N . ARG A 1 107 ? 17.891 17.859 1.231 1 79.44 107 ARG A N 1
ATOM 900 C CA . ARG A 1 107 ? 19.062 16.984 1.126 1 79.44 107 ARG A CA 1
ATOM 901 C C . ARG A 1 107 ? 18.641 15.516 1.118 1 79.44 107 ARG A C 1
ATOM 903 O O . ARG A 1 107 ? 19.219 14.703 0.393 1 79.44 107 ARG A O 1
ATOM 910 N N . LEU A 1 108 ? 17.656 15.25 1.912 1 79.19 108 LEU A N 1
ATOM 911 C CA . LEU A 1 108 ? 17.203 13.875 2.041 1 79.19 108 LEU A CA 1
ATOM 912 C C . LEU A 1 108 ? 16.609 13.367 0.725 1 79.19 108 LEU A C 1
ATOM 914 O O . LEU A 1 108 ? 16.781 12.203 0.372 1 79.19 108 LEU A O 1
ATOM 918 N N . ALA A 1 109 ? 16.062 14.297 -0.096 1 86.19 109 ALA A N 1
ATOM 919 C CA . ALA A 1 109 ? 15.406 13.867 -1.333 1 86.19 109 ALA A CA 1
ATOM 920 C C . ALA A 1 109 ? 14.664 12.555 -1.137 1 86.19 109 ALA A C 1
ATOM 922 O O . ALA A 1 109 ? 14.859 11.602 -1.898 1 86.19 109 ALA A O 1
ATOM 923 N N . LEU A 1 110 ? 13.805 12.508 -0.124 1 90.31 110 LEU A N 1
ATOM 924 C CA . LEU A 1 110 ? 13.227 11.297 0.43 1 90.31 110 LEU A CA 1
ATOM 925 C C . LEU A 1 110 ? 12.531 10.477 -0.658 1 90.31 110 LEU A C 1
ATOM 927 O O . LEU A 1 110 ? 12.703 9.258 -0.726 1 90.31 110 LEU A O 1
ATOM 931 N N . ILE A 1 111 ? 11.812 11.156 -1.527 1 93.5 111 ILE A N 1
ATOM 932 C CA . ILE A 1 111 ? 11.047 10.445 -2.547 1 93.5 111 ILE A CA 1
ATOM 933 C C . ILE A 1 111 ? 12 9.688 -3.467 1 93.5 111 ILE A C 1
ATOM 935 O O . ILE A 1 111 ? 11.797 8.5 -3.73 1 93.5 111 ILE A O 1
ATOM 939 N N . ASP A 1 112 ? 13.047 10.359 -3.904 1 94.12 112 ASP A N 1
ATOM 940 C CA . ASP A 1 112 ? 14.016 9.711 -4.781 1 94.12 112 ASP A CA 1
ATOM 941 C C . ASP A 1 112 ? 14.75 8.578 -4.055 1 94.12 112 ASP A C 1
ATOM 943 O O . ASP A 1 112 ? 15.016 7.527 -4.641 1 94.12 112 ASP A O 1
ATOM 947 N N . THR A 1 113 ? 15.047 8.836 -2.824 1 93.25 113 THR A N 1
ATOM 948 C CA . THR A 1 113 ? 15.742 7.84 -2.016 1 93.25 113 THR A CA 1
ATOM 949 C C . THR A 1 113 ? 14.891 6.582 -1.86 1 93.25 113 THR A C 1
ATOM 951 O O . THR A 1 113 ? 15.367 5.473 -2.113 1 93.25 113 THR A O 1
ATOM 954 N N . VAL A 1 114 ? 13.664 6.762 -1.472 1 95.81 114 VAL A N 1
ATOM 955 C CA . VAL A 1 114 ? 12.766 5.633 -1.283 1 95.81 114 VAL A CA 1
ATOM 956 C C . VAL A 1 114 ? 12.523 4.93 -2.619 1 95.81 114 VAL A C 1
ATOM 958 O O . VAL A 1 114 ? 12.586 3.701 -2.703 1 95.81 114 VAL A O 1
ATOM 961 N N . ASN A 1 115 ? 12.32 5.73 -3.65 1 97.38 115 ASN A N 1
ATOM 962 C CA . ASN A 1 115 ? 12.062 5.16 -4.969 1 97.38 115 ASN A CA 1
ATOM 963 C C . ASN A 1 115 ? 13.25 4.352 -5.477 1 97.38 115 ASN A C 1
ATOM 965 O O . ASN A 1 115 ? 13.078 3.324 -6.129 1 97.38 115 ASN A O 1
ATOM 969 N N . THR A 1 116 ? 14.43 4.797 -5.207 1 97.44 116 THR A N 1
ATOM 970 C CA . THR A 1 116 ? 15.625 4.07 -5.621 1 97.44 116 THR A CA 1
ATOM 971 C C . THR A 1 116 ? 15.688 2.705 -4.941 1 97.44 116 THR A C 1
ATOM 973 O O . THR A 1 116 ? 16.062 1.712 -5.574 1 97.44 116 THR A O 1
ATOM 976 N N . LYS A 1 117 ? 15.352 2.703 -3.684 1 97.44 117 LYS A N 1
ATOM 977 C CA . LYS A 1 117 ? 15.344 1.439 -2.951 1 97.44 117 LYS A CA 1
ATOM 978 C C . LYS A 1 117 ? 14.273 0.494 -3.496 1 97.44 117 LYS A C 1
ATOM 980 O O . LYS A 1 117 ? 14.523 -0.701 -3.668 1 97.44 117 LYS A O 1
ATOM 985 N N . LEU A 1 118 ? 13.094 1.018 -3.797 1 98.19 118 LEU A N 1
ATOM 986 C CA . LEU A 1 118 ? 12.031 0.203 -4.379 1 98.19 118 LEU A CA 1
ATOM 987 C C . LEU A 1 118 ? 12.438 -0.318 -5.754 1 98.19 118 LEU A C 1
ATOM 989 O O . LEU A 1 118 ? 12.156 -1.47 -6.094 1 98.19 118 LEU A O 1
ATOM 993 N N . GLN A 1 119 ? 13.109 0.54 -6.484 1 98.5 119 GLN A N 1
ATOM 994 C CA . GLN A 1 119 ? 13.57 0.154 -7.816 1 98.5 119 GLN A CA 1
ATOM 995 C C . GLN A 1 119 ? 14.562 -1 -7.742 1 98.5 119 GLN A C 1
ATOM 997 O O . GLN A 1 119 ? 14.57 -1.877 -8.609 1 98.5 119 GLN A O 1
ATOM 1002 N N . LEU A 1 120 ? 15.383 -0.974 -6.762 1 98.06 120 LEU A N 1
ATOM 1003 C CA . LEU A 1 120 ? 16.328 -2.068 -6.57 1 98.06 120 LEU A CA 1
ATOM 1004 C C . LEU A 1 120 ? 15.602 -3.4 -6.445 1 98.06 120 LEU A C 1
ATOM 1006 O O . LEU A 1 120 ? 16.031 -4.402 -7.023 1 98.06 120 LEU A O 1
ATOM 1010 N N . LEU A 1 121 ? 14.531 -3.439 -5.715 1 98.38 121 LEU A N 1
ATOM 1011 C CA . LEU A 1 121 ? 13.742 -4.656 -5.547 1 98.38 121 LEU A CA 1
ATOM 1012 C C . LEU A 1 121 ? 13.086 -5.066 -6.859 1 98.38 121 LEU A C 1
ATOM 1014 O O . LEU A 1 121 ? 13.062 -6.254 -7.199 1 98.38 121 LEU A O 1
ATOM 1018 N N . ILE A 1 122 ? 12.594 -4.09 -7.602 1 98.56 122 ILE A N 1
ATOM 1019 C CA . ILE A 1 122 ? 11.992 -4.355 -8.906 1 98.56 122 ILE A CA 1
ATOM 1020 C C . ILE A 1 122 ? 13.031 -4.98 -9.836 1 98.56 122 ILE A C 1
ATOM 1022 O O . ILE A 1 122 ? 12.734 -5.941 -10.547 1 98.56 122 ILE A O 1
ATOM 1026 N N . ASP A 1 123 ? 14.234 -4.438 -9.797 1 98.19 123 ASP A N 1
ATOM 1027 C CA . ASP A 1 123 ? 15.305 -4.93 -10.656 1 98.19 123 ASP A CA 1
ATOM 1028 C C . ASP A 1 123 ? 15.625 -6.391 -10.352 1 98.19 123 ASP A C 1
ATOM 1030 O O . ASP A 1 123 ? 15.883 -7.18 -11.266 1 98.19 123 ASP A O 1
ATOM 1034 N N . ILE A 1 124 ? 15.641 -6.723 -9.133 1 97.69 124 ILE A N 1
ATOM 1035 C CA . ILE A 1 124 ? 15.898 -8.102 -8.734 1 97.69 124 ILE A CA 1
ATOM 1036 C C . ILE A 1 124 ? 14.797 -9.016 -9.281 1 97.69 124 ILE A C 1
ATOM 1038 O O . ILE A 1 124 ? 15.078 -10.086 -9.812 1 97.69 124 ILE A O 1
ATOM 1042 N N . LEU A 1 125 ? 13.531 -8.609 -9.125 1 97.88 125 LEU A N 1
ATOM 1043 C CA . LEU A 1 125 ? 12.422 -9.391 -9.672 1 97.88 125 LEU A CA 1
ATOM 1044 C C . LEU A 1 125 ? 12.539 -9.516 -11.188 1 97.88 125 LEU A C 1
ATOM 1046 O O . LEU A 1 125 ? 12.352 -10.602 -11.734 1 97.88 125 LEU A O 1
ATOM 1050 N N . ASP A 1 126 ? 12.898 -8.438 -11.836 1 97.25 126 ASP A N 1
ATOM 1051 C CA . ASP A 1 126 ? 13.07 -8.445 -13.281 1 97.25 126 ASP A CA 1
ATOM 1052 C C . ASP A 1 126 ? 14.148 -9.445 -13.703 1 97.25 126 ASP A C 1
ATOM 1054 O O . ASP A 1 126 ? 13.961 -10.203 -14.656 1 97.25 126 ASP A O 1
ATOM 1058 N N . GLU A 1 127 ? 15.211 -9.398 -12.992 1 96.25 127 GLU A N 1
ATOM 1059 C CA . GLU A 1 127 ? 16.297 -10.336 -13.289 1 96.25 127 GLU A CA 1
ATOM 1060 C C . GLU A 1 127 ? 15.828 -11.781 -13.125 1 96.25 127 GLU A C 1
ATOM 1062 O O . GLU A 1 127 ? 16.172 -12.648 -13.93 1 96.25 127 GLU A O 1
ATOM 1067 N N . ALA A 1 128 ? 15.094 -12.008 -12.055 1 96.12 128 ALA A N 1
ATOM 1068 C CA . ALA A 1 128 ? 14.57 -13.352 -11.836 1 96.12 128 ALA A CA 1
ATOM 1069 C C . ALA A 1 128 ? 13.617 -13.758 -12.961 1 96.12 128 ALA A C 1
ATOM 1071 O O . ALA A 1 128 ? 13.688 -14.883 -13.469 1 96.12 128 ALA A O 1
ATOM 1072 N N . PHE A 1 129 ? 12.781 -12.844 -13.414 1 96.25 129 PHE A N 1
ATOM 1073 C CA . PHE A 1 129 ? 11.797 -13.141 -14.445 1 96.25 129 PHE A CA 1
ATOM 1074 C C . PHE A 1 129 ? 12.477 -13.352 -15.797 1 96.25 129 PHE A C 1
ATOM 1076 O O . PHE A 1 129 ? 11.898 -13.969 -16.688 1 96.25 129 PHE A O 1
ATOM 1083 N N . CYS A 1 130 ? 13.664 -12.898 -15.977 1 94.69 130 CYS A N 1
ATOM 1084 C CA . CYS A 1 130 ? 14.422 -13.109 -17.203 1 94.69 130 CYS A CA 1
ATOM 1085 C C . CYS A 1 130 ? 14.766 -14.578 -17.391 1 94.69 130 CYS A C 1
ATOM 1087 O O . CYS A 1 130 ? 15.055 -15.016 -18.5 1 94.69 130 CYS A O 1
ATOM 1089 N N . LEU A 1 131 ? 14.719 -15.383 -16.297 1 91.25 131 LEU A N 1
ATOM 1090 C CA . LEU A 1 131 ? 15.016 -16.812 -16.359 1 91.25 131 LEU A CA 1
ATOM 1091 C C . LEU A 1 131 ? 13.852 -17.578 -16.984 1 91.25 131 LEU A C 1
ATOM 1093 O O . LEU A 1 131 ? 14 -18.75 -17.344 1 91.25 131 LEU A O 1
ATOM 1097 N N . ILE A 1 132 ? 12.664 -16.891 -17.062 1 92.75 132 ILE A N 1
ATOM 1098 C CA . ILE A 1 132 ? 11.445 -17.578 -17.469 1 92.75 132 ILE A CA 1
ATOM 1099 C C . ILE A 1 132 ? 11.266 -17.484 -18.984 1 92.75 132 ILE A C 1
ATOM 1101 O O . ILE A 1 132 ? 11.297 -16.391 -19.547 1 92.75 132 ILE A O 1
ATOM 1105 N N . PRO A 1 133 ? 11.086 -18.641 -19.578 1 89.31 133 PRO A N 1
ATOM 1106 C CA . PRO A 1 133 ? 10.797 -18.609 -21.016 1 89.31 133 PRO A CA 1
ATOM 1107 C C . PRO A 1 133 ? 9.516 -17.844 -21.344 1 89.31 133 PRO A C 1
ATOM 1109 O O . PRO A 1 133 ? 8.5 -18.016 -20.672 1 89.31 133 PRO A O 1
ATOM 1112 N N . GLU A 1 134 ? 9.508 -17.031 -22.328 1 81.12 134 GLU A N 1
ATOM 1113 C CA . GLU A 1 134 ? 8.414 -16.125 -22.656 1 81.12 134 GLU A CA 1
ATOM 1114 C C . GLU A 1 134 ? 7.156 -16.891 -23.047 1 81.12 134 GLU A C 1
ATOM 1116 O O . GLU A 1 134 ? 6.043 -16.484 -22.734 1 81.12 134 GLU A O 1
ATOM 1121 N N . GLU A 1 135 ? 7.32 -18.078 -23.562 1 81.75 135 GLU A N 1
ATOM 1122 C CA . GLU A 1 135 ? 6.172 -18.766 -24.172 1 81.75 135 GLU A CA 1
ATOM 1123 C C . GLU A 1 135 ? 5.512 -19.719 -23.172 1 81.75 135 GLU A C 1
ATOM 1125 O O . GLU A 1 135 ? 4.43 -20.234 -23.438 1 81.75 135 GLU A O 1
ATOM 1130 N N . ASN A 1 136 ? 5.941 -19.828 -21.984 1 87.19 136 ASN A N 1
ATOM 1131 C CA . ASN A 1 136 ? 5.371 -20.812 -21.062 1 87.19 136 ASN A CA 1
ATOM 1132 C C . ASN A 1 136 ? 4.34 -20.172 -20.141 1 87.19 136 ASN A C 1
ATOM 1134 O O . ASN A 1 136 ? 4.688 -19.656 -19.078 1 87.19 136 ASN A O 1
ATOM 1138 N N . GLU A 1 137 ? 3.156 -20.266 -20.469 1 88.56 137 GLU A N 1
ATOM 1139 C CA . GLU A 1 137 ? 2.047 -19.656 -19.75 1 88.56 137 GLU A CA 1
ATOM 1140 C C . GLU A 1 137 ? 1.854 -20.297 -18.375 1 88.56 137 GLU A C 1
ATOM 1142 O O . GLU A 1 137 ? 1.508 -19.625 -17.406 1 88.56 137 GLU A O 1
ATOM 1147 N N . ARG A 1 138 ? 2.15 -21.609 -18.266 1 90.94 138 ARG A N 1
ATOM 1148 C CA . ARG A 1 138 ? 1.953 -22.312 -17.016 1 90.94 138 ARG A CA 1
ATOM 1149 C C . ARG A 1 138 ? 2.896 -21.797 -15.93 1 90.94 138 ARG A C 1
ATOM 1151 O O . ARG A 1 138 ? 2.471 -21.516 -14.812 1 90.94 138 ARG A O 1
ATOM 1158 N N . ILE A 1 139 ? 4.117 -21.594 -16.359 1 94.75 139 ILE A N 1
ATOM 1159 C CA . ILE A 1 139 ? 5.105 -21.094 -15.414 1 94.75 139 ILE A CA 1
ATOM 1160 C C . ILE A 1 139 ? 4.723 -19.672 -14.969 1 94.75 139 ILE A C 1
ATOM 1162 O O . ILE A 1 139 ? 4.793 -19.344 -13.781 1 94.75 139 ILE A O 1
ATOM 1166 N N . ARG A 1 140 ? 4.277 -18.906 -15.906 1 93.62 140 ARG A N 1
ATOM 1167 C CA . ARG A 1 140 ? 3.92 -17.516 -15.617 1 93.62 140 ARG A CA 1
ATOM 1168 C C . ARG A 1 140 ? 2.768 -17.453 -1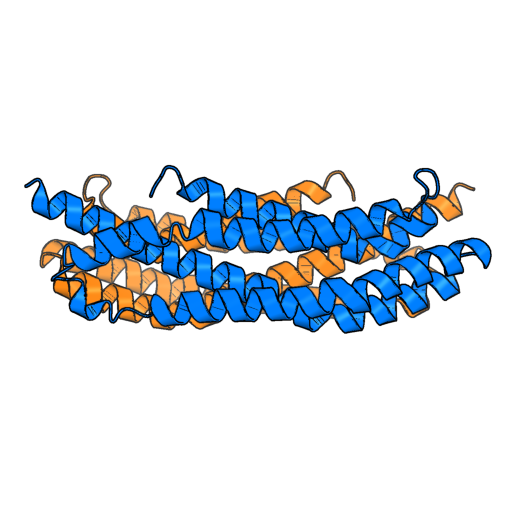4.617 1 93.62 140 ARG A C 1
ATOM 1170 O O . ARG A 1 140 ? 2.762 -16.609 -13.719 1 93.62 140 ARG A O 1
ATOM 1177 N N . VAL A 1 141 ? 1.842 -18.297 -14.781 1 92 141 VAL A N 1
ATOM 1178 C CA . VAL A 1 141 ? 0.694 -18.328 -13.883 1 92 141 VAL A CA 1
ATOM 1179 C C . VAL A 1 141 ? 1.147 -18.719 -12.477 1 92 141 VAL A C 1
ATOM 1181 O O . VAL A 1 141 ? 0.737 -18.094 -11.492 1 92 141 VAL A O 1
ATOM 1184 N N . VAL A 1 142 ? 2.012 -19.672 -12.375 1 92.81 142 VAL A N 1
ATOM 1185 C CA . VAL A 1 142 ? 2.506 -20.156 -11.094 1 92.81 142 VAL A CA 1
ATOM 1186 C C . VAL A 1 142 ? 3.262 -19.047 -10.375 1 92.81 142 VAL A C 1
ATOM 1188 O O . VAL A 1 142 ? 3.225 -18.953 -9.148 1 92.81 142 VAL A O 1
ATOM 1191 N N . LEU A 1 143 ? 3.859 -18.156 -11.164 1 96.06 143 LEU A N 1
ATOM 1192 C CA . LEU A 1 143 ? 4.703 -17.109 -10.594 1 96.06 143 LEU A CA 1
ATOM 1193 C C . LEU A 1 143 ? 3.922 -15.805 -10.43 1 96.06 143 LEU A C 1
ATOM 1195 O O . LEU A 1 143 ? 4.508 -14.758 -10.164 1 96.06 143 LEU A O 1
ATOM 1199 N N . THR A 1 144 ? 2.635 -15.883 -10.531 1 94.5 144 THR A N 1
ATOM 1200 C CA . THR A 1 144 ? 1.754 -14.727 -10.492 1 94.5 144 THR A CA 1
ATOM 1201 C C . THR A 1 144 ? 1.973 -13.922 -9.211 1 94.5 144 THR A C 1
ATOM 1203 O O . THR A 1 144 ? 2.027 -12.695 -9.242 1 94.5 144 THR A O 1
ATOM 1206 N N . PRO A 1 145 ? 2.131 -14.469 -8.023 1 95.31 145 PRO A N 1
ATOM 1207 C CA . PRO A 1 145 ? 2.33 -13.672 -6.809 1 95.31 145 PRO A CA 1
ATOM 1208 C C . PRO A 1 145 ? 3.514 -12.711 -6.922 1 95.31 145 PRO A C 1
ATOM 1210 O O . PRO A 1 145 ? 3.428 -11.562 -6.484 1 95.31 145 PRO A O 1
ATOM 1213 N N . PHE A 1 146 ? 4.523 -13.172 -7.551 1 97.44 146 PHE A N 1
ATOM 1214 C CA . PHE A 1 146 ? 5.734 -12.367 -7.645 1 97.44 146 PHE A CA 1
ATOM 1215 C C . PHE A 1 146 ? 5.574 -11.273 -8.688 1 97.44 146 PHE A C 1
ATOM 1217 O O . PHE A 1 146 ? 6.156 -10.195 -8.562 1 97.44 146 PHE A O 1
ATOM 1224 N N . ARG A 1 147 ? 4.828 -11.562 -9.703 1 96.19 147 ARG A N 1
ATOM 1225 C CA . ARG A 1 147 ? 4.48 -10.516 -10.648 1 96.19 147 ARG A CA 1
ATOM 1226 C C . ARG A 1 147 ? 3.674 -9.406 -9.977 1 96.19 147 ARG A C 1
ATOM 1228 O O . ARG A 1 147 ? 3.877 -8.227 -10.258 1 96.19 147 ARG A O 1
ATOM 1235 N N . VAL A 1 148 ? 2.775 -9.844 -9.133 1 96.25 148 VAL A N 1
ATOM 1236 C CA . VAL A 1 148 ? 1.956 -8.875 -8.414 1 96.25 148 VAL A CA 1
ATOM 1237 C C . VAL A 1 148 ? 2.836 -8.047 -7.48 1 96.25 148 VAL A C 1
ATOM 1239 O O . VAL A 1 148 ? 2.631 -6.84 -7.332 1 96.25 148 VAL A O 1
ATOM 1242 N N . TYR A 1 149 ? 3.855 -8.672 -6.832 1 97.25 149 TYR A N 1
ATOM 1243 C CA . TYR A 1 149 ? 4.805 -7.914 -6.027 1 97.25 149 TYR A CA 1
ATOM 1244 C C . TYR A 1 149 ? 5.465 -6.812 -6.855 1 97.25 149 TYR A C 1
ATOM 1246 O O . TYR A 1 149 ? 5.559 -5.668 -6.41 1 97.25 149 TYR A O 1
ATOM 1254 N N . LYS A 1 150 ? 5.906 -7.191 -7.969 1 97.69 150 LYS A N 1
ATOM 1255 C CA . LYS A 1 150 ? 6.566 -6.223 -8.844 1 97.69 150 LYS A CA 1
ATOM 1256 C C . LYS A 1 150 ? 5.633 -5.059 -9.172 1 97.69 150 LYS A C 1
ATOM 1258 O O . LYS A 1 150 ? 6.023 -3.895 -9.07 1 97.69 150 LYS A O 1
ATOM 1263 N N . GLU A 1 151 ? 4.418 -5.391 -9.602 1 96.81 151 GLU A N 1
ATOM 1264 C CA . GLU A 1 151 ? 3.43 -4.371 -9.93 1 96.81 151 GLU A CA 1
ATOM 1265 C C . GLU A 1 151 ? 3.146 -3.471 -8.727 1 96.81 151 GLU A C 1
ATOM 1267 O O . GLU A 1 151 ? 2.947 -2.264 -8.883 1 96.81 151 GLU A O 1
ATOM 1272 N N . LEU A 1 152 ? 3.092 -4.066 -7.574 1 97.31 152 LEU A N 1
ATOM 1273 C CA . LEU A 1 152 ? 2.85 -3.307 -6.355 1 97.31 152 LEU A CA 1
ATOM 1274 C C . LEU A 1 152 ? 3.971 -2.303 -6.109 1 97.31 152 LEU A C 1
ATOM 1276 O O . LEU A 1 152 ? 3.711 -1.145 -5.773 1 97.31 152 LEU A O 1
ATOM 1280 N N . LEU A 1 153 ? 5.176 -2.748 -6.266 1 98.31 153 LEU A N 1
ATOM 1281 C CA . LEU A 1 153 ? 6.332 -1.885 -6.066 1 98.31 153 LEU A CA 1
ATOM 1282 C C . LEU A 1 153 ? 6.355 -0.76 -7.094 1 98.31 153 LEU A C 1
ATOM 1284 O O . LEU A 1 153 ? 6.625 0.394 -6.754 1 98.31 153 LEU A O 1
ATOM 1288 N N . GLU A 1 154 ? 6.059 -1.099 -8.289 1 98.25 154 GLU A N 1
ATOM 1289 C CA . GLU A 1 154 ? 5.973 -0.085 -9.336 1 98.25 154 GLU A CA 1
ATOM 1290 C C . GLU A 1 154 ? 4.875 0.93 -9.031 1 98.25 154 GLU A C 1
ATOM 1292 O O . GLU A 1 154 ? 5.062 2.133 -9.227 1 98.25 154 GLU A O 1
ATOM 1297 N N . HIS A 1 155 ? 3.795 0.388 -8.562 1 96.81 155 HIS A N 1
ATOM 1298 C CA . HIS A 1 155 ? 2.67 1.241 -8.203 1 96.81 155 HIS A CA 1
ATOM 1299 C C . HIS A 1 155 ? 3.033 2.166 -7.043 1 96.81 155 HIS A C 1
ATOM 1301 O O . HIS A 1 155 ? 2.609 3.324 -7.012 1 96.81 155 HIS A O 1
ATOM 1307 N N . ALA A 1 156 ? 3.791 1.674 -6.117 1 97.38 156 ALA A N 1
ATOM 1308 C CA . ALA A 1 156 ? 4.25 2.494 -5 1 97.38 156 ALA A CA 1
ATOM 1309 C C . ALA A 1 156 ? 5.137 3.637 -5.484 1 97.38 156 ALA A C 1
ATOM 1311 O O . ALA A 1 156 ? 5.027 4.766 -5 1 97.38 156 ALA A O 1
ATOM 1312 N N . ILE A 1 157 ? 5.988 3.365 -6.438 1 97.88 157 ILE A N 1
ATOM 1313 C CA . ILE A 1 157 ? 6.855 4.395 -7.004 1 97.88 157 ILE A CA 1
ATOM 1314 C C . ILE A 1 157 ? 6.008 5.469 -7.68 1 97.88 157 ILE A C 1
ATOM 1316 O O . ILE A 1 157 ? 6.262 6.664 -7.516 1 97.88 157 ILE A O 1
ATOM 1320 N N . ASP A 1 158 ? 5.027 5.059 -8.414 1 96.88 158 ASP A N 1
ATOM 1321 C CA . ASP A 1 158 ? 4.125 6 -9.062 1 96.88 158 ASP A CA 1
ATOM 1322 C C . ASP A 1 158 ? 3.41 6.875 -8.039 1 96.88 158 ASP A C 1
ATOM 1324 O O . ASP A 1 158 ? 3.25 8.078 -8.242 1 96.88 158 ASP A O 1
ATOM 1328 N N . PHE A 1 159 ? 2.998 6.25 -6.988 1 96.69 159 PHE A N 1
ATOM 1329 C CA . PHE A 1 159 ? 2.348 7 -5.922 1 96.69 159 PHE A CA 1
ATOM 1330 C C . PHE A 1 159 ? 3.279 8.07 -5.367 1 96.69 159 PHE A C 1
ATOM 1332 O O . PHE A 1 159 ? 2.887 9.234 -5.238 1 96.69 159 PHE A O 1
ATOM 1339 N N . ASN A 1 160 ? 4.5 7.645 -5.008 1 96.75 160 ASN A N 1
ATOM 1340 C CA . ASN A 1 160 ? 5.48 8.586 -4.48 1 96.75 160 ASN A CA 1
ATOM 1341 C C . ASN A 1 160 ? 5.723 9.742 -5.445 1 96.75 160 ASN A C 1
ATOM 1343 O O . ASN A 1 160 ? 5.816 10.898 -5.027 1 96.75 160 ASN A O 1
ATOM 1347 N N . ASN A 1 161 ? 5.801 9.484 -6.68 1 96.12 161 ASN A N 1
ATOM 1348 C CA . ASN A 1 161 ? 6.113 10.477 -7.703 1 96.12 161 ASN A CA 1
ATOM 1349 C C . ASN A 1 161 ? 5.012 11.523 -7.82 1 96.12 161 ASN A C 1
ATOM 1351 O O . ASN A 1 161 ? 5.258 12.641 -8.289 1 96.12 161 ASN A O 1
ATOM 1355 N N . LYS A 1 162 ? 3.818 11.148 -7.457 1 93.5 162 LYS A N 1
ATOM 1356 C CA . LYS A 1 162 ? 2.717 12.109 -7.484 1 93.5 162 LYS A CA 1
ATOM 1357 C C . LYS A 1 162 ? 3.006 13.305 -6.586 1 93.5 162 LYS A C 1
ATOM 1359 O O . LYS A 1 162 ? 2.479 14.398 -6.809 1 93.5 162 LYS A O 1
ATOM 1364 N N . PHE A 1 163 ? 3.838 13.141 -5.547 1 92.94 163 PHE A N 1
ATOM 1365 C CA . PHE A 1 163 ? 4.078 14.188 -4.566 1 92.94 163 PHE A CA 1
ATOM 1366 C C . PHE A 1 163 ? 5.375 14.93 -4.871 1 92.94 163 PHE A C 1
ATOM 1368 O O . PHE A 1 163 ? 5.746 15.859 -4.152 1 92.94 163 PHE A O 1
ATOM 1375 N N . LYS A 1 164 ? 6.098 14.562 -5.879 1 86.75 164 LYS A N 1
ATOM 1376 C CA . LYS A 1 164 ? 7.324 15.258 -6.25 1 86.75 164 LYS A CA 1
ATOM 1377 C C . LYS A 1 164 ? 7.035 16.703 -6.66 1 86.75 164 LYS A C 1
ATOM 1379 O O . LYS A 1 164 ? 7.793 17.609 -6.324 1 86.75 164 LYS A O 1
ATOM 1384 N N . GLU A 1 165 ? 5.891 16.812 -7.348 1 73.25 165 GLU A N 1
ATOM 1385 C CA . G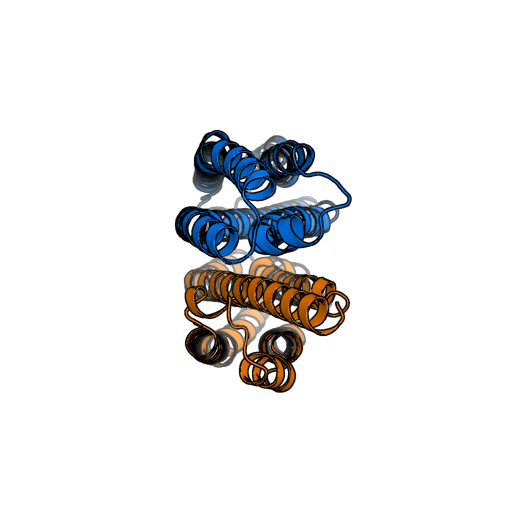LU A 1 165 ? 5.582 18.172 -7.773 1 73.25 165 GLU A CA 1
ATOM 1386 C C . GLU A 1 165 ? 5.02 19 -6.621 1 73.25 165 GLU A C 1
ATOM 1388 O O . GLU A 1 165 ? 5.027 20.234 -6.672 1 73.25 165 GLU A O 1
ATOM 1393 N N . LYS A 1 166 ? 4.527 18.328 -5.688 1 68.88 166 LYS A N 1
ATOM 1394 C CA . LYS A 1 166 ? 3.893 19.016 -4.566 1 68.88 166 LYS A CA 1
ATOM 1395 C C . LYS A 1 166 ? 4.926 19.422 -3.52 1 68.88 166 LYS A C 1
ATOM 1397 O O . LYS A 1 166 ? 4.637 20.234 -2.639 1 68.88 166 LYS A O 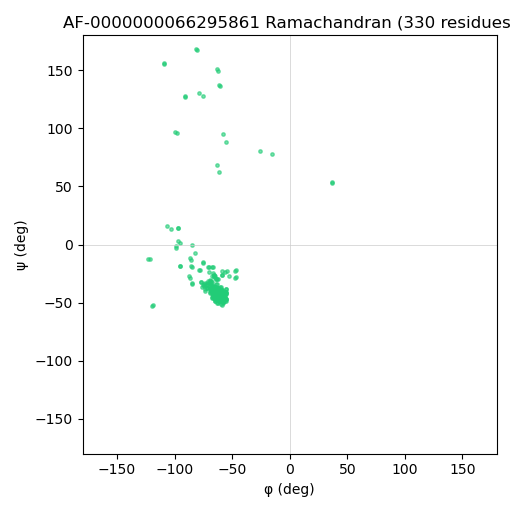1
ATOM 1402 N N . THR A 1 167 ? 6.156 18.703 -3.604 1 68.38 167 THR A N 1
ATOM 1403 C CA . THR A 1 167 ? 7.184 18.969 -2.605 1 68.38 167 THR A CA 1
ATOM 1404 C C . THR A 1 167 ? 8.359 19.719 -3.23 1 68.38 167 THR A C 1
ATOM 1406 O O . THR A 1 167 ? 8.648 19.562 -4.418 1 68.38 167 TH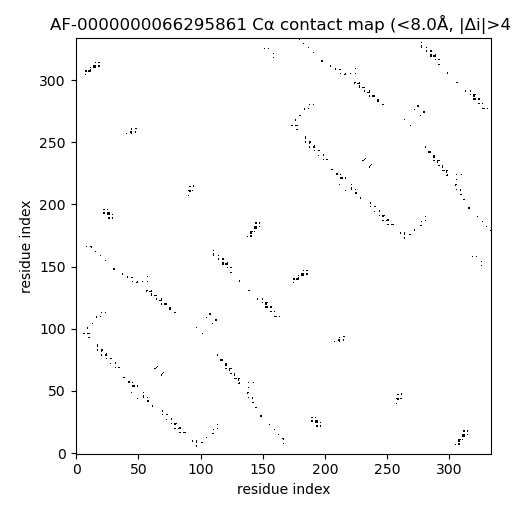R A O 1
ATOM 1409 N N . MET B 1 1 ? -7.621 -29.188 -24.375 1 66.75 1 MET B N 1
ATOM 1410 C CA . MET B 1 1 ? -6.832 -27.969 -24.516 1 66.75 1 MET B CA 1
ATOM 1411 C C . MET B 1 1 ? -7.562 -26.766 -23.938 1 66.75 1 MET B C 1
ATOM 1413 O O . MET B 1 1 ? -6.992 -26.016 -23.141 1 66.75 1 MET B O 1
ATOM 1417 N N . GLU B 1 2 ? -8.914 -26.625 -24.047 1 72.12 2 GLU B N 1
ATOM 1418 C CA . GLU B 1 2 ? -9.734 -25.516 -23.578 1 72.12 2 GLU B CA 1
ATOM 1419 C C . GLU B 1 2 ? -9.93 -25.578 -22.062 1 72.12 2 GLU B C 1
ATOM 1421 O O . GLU B 1 2 ? -9.836 -24.562 -21.375 1 72.12 2 GLU B O 1
ATOM 1426 N N . GLU B 1 3 ? -10.047 -26.828 -21.594 1 75.81 3 GLU B N 1
ATOM 1427 C CA . GLU B 1 3 ? -10.258 -27.016 -20.156 1 75.81 3 GLU B CA 1
ATOM 1428 C C . GLU B 1 3 ? -9 -26.656 -19.375 1 75.81 3 GLU B C 1
ATOM 1430 O O . GLU B 1 3 ? -9.086 -25.984 -18.328 1 75.81 3 GLU B O 1
ATOM 1435 N N . LYS B 1 4 ? -7.93 -26.969 -19.938 1 76.75 4 LYS B N 1
ATOM 1436 C CA . LYS B 1 4 ? -6.66 -26.672 -19.281 1 76.75 4 LYS B CA 1
ATOM 1437 C C . LYS B 1 4 ? -6.406 -25.156 -19.234 1 76.75 4 LYS B C 1
ATOM 1439 O O . LYS B 1 4 ? -5.934 -24.641 -18.234 1 76.75 4 LYS B O 1
ATOM 1444 N N . THR B 1 5 ? -6.707 -24.516 -20.234 1 79.69 5 THR B N 1
ATOM 1445 C CA . THR B 1 5 ? -6.535 -23.062 -20.312 1 79.69 5 THR B CA 1
ATOM 1446 C C . THR B 1 5 ? -7.457 -22.359 -19.328 1 79.69 5 THR B C 1
ATOM 1448 O O . THR B 1 5 ? -7.059 -21.375 -18.688 1 79.69 5 THR B O 1
ATOM 1451 N N . ARG B 1 6 ? -8.625 -22.844 -19.25 1 81.81 6 ARG B N 1
ATOM 1452 C CA . ARG B 1 6 ? -9.594 -22.281 -18.328 1 81.81 6 ARG B CA 1
ATOM 1453 C C . ARG B 1 6 ? -9.141 -22.438 -16.875 1 81.81 6 ARG B C 1
ATOM 1455 O O . ARG B 1 6 ? -9.25 -21.516 -16.078 1 81.81 6 ARG B O 1
ATOM 1462 N N . LYS B 1 7 ? -8.633 -23.547 -16.578 1 81.12 7 LYS B N 1
ATOM 1463 C CA . LYS B 1 7 ? -8.156 -23.812 -15.227 1 81.12 7 LYS B CA 1
ATOM 1464 C C . LYS B 1 7 ? -6.973 -22.906 -14.883 1 81.12 7 LYS B C 1
ATOM 1466 O O . LYS B 1 7 ? -6.875 -22.406 -13.758 1 81.12 7 LYS B O 1
ATOM 1471 N N . LEU B 1 8 ? -6.152 -22.719 -15.852 1 84.19 8 LEU B N 1
ATOM 1472 C CA . LEU B 1 8 ? -4.988 -21.875 -15.633 1 84.19 8 LEU B CA 1
ATOM 1473 C C . LEU B 1 8 ? -5.406 -20.422 -15.391 1 84.19 8 LEU B C 1
ATOM 1475 O O . LEU B 1 8 ? -4.848 -19.75 -14.516 1 84.19 8 LEU B O 1
ATOM 1479 N N . LYS B 1 9 ? -6.355 -20.016 -16.125 1 86.19 9 LYS B N 1
ATOM 1480 C CA . LYS B 1 9 ? -6.863 -18.672 -15.945 1 86.19 9 LYS B CA 1
ATOM 1481 C C . LYS B 1 9 ? -7.516 -18.5 -14.578 1 86.19 9 LYS B C 1
ATOM 1483 O O . LYS B 1 9 ? -7.367 -17.453 -13.938 1 86.19 9 LYS B O 1
ATOM 1488 N N . THR B 1 10 ? -8.148 -19.5 -14.18 1 86.31 10 THR B N 1
ATOM 1489 C CA . THR B 1 10 ? -8.789 -19.484 -12.867 1 86.31 10 THR B CA 1
ATOM 1490 C C . THR B 1 10 ? -7.742 -19.422 -11.758 1 86.31 10 THR B C 1
ATOM 1492 O O . THR B 1 10 ? -7.895 -18.688 -10.781 1 86.31 10 THR B O 1
ATOM 1495 N N . LEU B 1 11 ? -6.738 -20.188 -11.914 1 87.25 11 LEU B N 1
ATOM 1496 C CA . LEU B 1 11 ? -5.656 -20.188 -10.945 1 87.25 11 LEU B CA 1
ATOM 1497 C C . LEU B 1 11 ? -4.996 -18.812 -10.875 1 87.25 11 LEU B C 1
ATOM 1499 O O . LEU B 1 11 ? -4.734 -18.297 -9.789 1 87.25 11 LEU B O 1
ATOM 1503 N N . GLU B 1 12 ? -4.719 -18.297 -12.008 1 89.75 12 GLU B N 1
ATOM 1504 C CA . GLU B 1 12 ? -4.121 -16.953 -12.07 1 89.75 12 GLU B CA 1
ATOM 1505 C C . GLU B 1 12 ? -4.984 -15.938 -11.336 1 89.75 12 GLU B C 1
ATOM 1507 O O . GLU B 1 12 ? -4.473 -15.141 -10.539 1 89.75 12 GLU B O 1
ATOM 1512 N N . ARG B 1 13 ? -6.246 -15.984 -11.602 1 89.38 13 ARG B N 1
ATOM 1513 C CA . ARG B 1 13 ? -7.184 -15.07 -10.953 1 89.38 13 ARG B CA 1
ATOM 1514 C C . ARG B 1 13 ? -7.176 -15.258 -9.438 1 89.38 13 ARG B C 1
ATOM 1516 O O . ARG B 1 13 ? -7.203 -14.281 -8.688 1 89.38 13 ARG B O 1
ATOM 1523 N N . LEU B 1 14 ? -7.121 -16.406 -9.062 1 88.31 14 LEU B N 1
ATOM 1524 C CA . LEU B 1 14 ? -7.102 -16.719 -7.641 1 88.31 14 LEU B CA 1
ATOM 1525 C C . LEU B 1 14 ? -5.855 -16.141 -6.977 1 88.31 14 LEU B C 1
ATOM 1527 O O . LEU B 1 14 ? -5.941 -15.539 -5.902 1 88.31 14 LEU B O 1
ATOM 1531 N N . LEU B 1 15 ? -4.785 -16.359 -7.59 1 89.94 15 LEU B N 1
ATOM 1532 C CA . LEU B 1 15 ? -3.521 -15.883 -7.039 1 89.94 15 LEU B CA 1
ATOM 1533 C C . LEU B 1 15 ? -3.49 -14.359 -6.988 1 89.94 15 LEU B C 1
ATOM 1535 O O . LEU B 1 15 ? -2.961 -13.773 -6.039 1 89.94 15 LEU B O 1
ATOM 1539 N N . ILE B 1 16 ? -4.043 -13.742 -7.996 1 92 16 ILE B N 1
ATOM 1540 C CA . ILE B 1 16 ? -4.129 -12.289 -8.023 1 92 16 ILE B CA 1
ATOM 1541 C C . ILE B 1 16 ? -5.039 -11.805 -6.891 1 92 16 ILE B C 1
ATOM 1543 O O . ILE B 1 16 ? -4.68 -10.891 -6.145 1 92 16 ILE B O 1
ATOM 1547 N N . TYR B 1 17 ? -6.207 -12.414 -6.773 1 90.38 17 TYR B N 1
ATOM 1548 C CA . TYR B 1 17 ? -7.176 -12.008 -5.762 1 90.38 17 TYR B CA 1
ATOM 1549 C C . TYR B 1 17 ? -6.594 -12.148 -4.359 1 90.38 17 TYR B C 1
ATOM 1551 O O . TYR B 1 17 ? -6.805 -11.281 -3.504 1 90.38 17 TYR B O 1
ATOM 1559 N N . ASP B 1 18 ? -5.879 -13.148 -4.168 1 89.81 18 ASP B N 1
ATOM 1560 C CA . ASP B 1 18 ? -5.227 -13.359 -2.879 1 89.81 18 ASP B CA 1
ATOM 1561 C C . ASP B 1 18 ? -4.293 -12.195 -2.541 1 89.81 18 ASP B C 1
ATOM 1563 O O . ASP B 1 18 ? -4.316 -11.68 -1.422 1 89.81 18 ASP B O 1
ATOM 1567 N N . ARG B 1 19 ? -3.582 -11.75 -3.502 1 91.19 19 ARG B N 1
ATOM 1568 C CA . ARG B 1 19 ? -2.619 -10.68 -3.273 1 91.19 19 ARG B CA 1
ATOM 1569 C C . ARG B 1 19 ? -3.322 -9.336 -3.088 1 91.19 19 ARG B C 1
ATOM 1571 O O . ARG B 1 19 ? -2.908 -8.523 -2.262 1 91.19 19 ARG B O 1
ATOM 1578 N N . LEU B 1 20 ? -4.359 -9.164 -3.871 1 92.94 20 LEU B N 1
ATOM 1579 C CA . LEU B 1 20 ? -5.102 -7.91 -3.76 1 92.94 20 LEU B CA 1
ATOM 1580 C C . LEU B 1 20 ? -5.762 -7.793 -2.393 1 92.94 20 LEU B C 1
ATOM 1582 O O . LEU B 1 20 ? -5.789 -6.711 -1.804 1 92.94 20 LEU B O 1
ATOM 1586 N N . LEU B 1 21 ? -6.25 -8.891 -1.887 1 92.94 21 LEU B N 1
ATOM 1587 C CA . LEU B 1 21 ? -6.871 -8.891 -0.567 1 92.94 21 LEU B CA 1
ATOM 1588 C C . LEU B 1 21 ? -5.84 -8.609 0.52 1 92.94 21 LEU B C 1
ATOM 1590 O O . LEU B 1 21 ? -6.078 -7.777 1.402 1 92.94 21 LEU B O 1
ATOM 1594 N N . ARG B 1 22 ? -4.781 -9.219 0.403 1 91.62 22 ARG B N 1
ATOM 1595 C CA . ARG B 1 22 ? -3.723 -9.016 1.389 1 91.62 22 ARG B CA 1
ATOM 1596 C C . ARG B 1 22 ? -3.215 -7.578 1.357 1 91.62 22 ARG B C 1
ATOM 1598 O O . ARG B 1 22 ? -2.99 -6.969 2.406 1 91.62 22 ARG B O 1
ATOM 1605 N N . PHE B 1 23 ? -3.027 -7.113 0.164 1 93.69 23 PHE B N 1
ATOM 1606 C CA . PHE B 1 23 ? -2.613 -5.723 0.024 1 93.69 23 PHE B CA 1
ATOM 1607 C C . PHE B 1 23 ? -3.633 -4.785 0.661 1 93.69 23 PHE B C 1
ATOM 1609 O O . PHE B 1 23 ? -3.264 -3.848 1.37 1 93.69 23 PHE B O 1
ATOM 1616 N N . ALA B 1 24 ? -4.871 -4.988 0.383 1 95.38 24 ALA B N 1
ATOM 1617 C CA . ALA B 1 24 ? -5.922 -4.156 0.957 1 95.38 24 ALA B CA 1
ATOM 1618 C C . ALA B 1 24 ? -5.914 -4.23 2.48 1 95.38 24 ALA B C 1
ATOM 1620 O O . ALA B 1 24 ? -6.055 -3.209 3.158 1 95.38 24 ALA B O 1
ATOM 1621 N N . LEU B 1 25 ? -5.707 -5.406 2.996 1 95.44 25 LEU B N 1
ATOM 1622 C CA . LEU B 1 25 ? -5.648 -5.598 4.441 1 95.44 25 LEU B CA 1
ATOM 1623 C C . LEU B 1 25 ? -4.469 -4.844 5.043 1 95.44 25 LEU B C 1
ATOM 1625 O O . LEU B 1 25 ? -4.621 -4.141 6.043 1 95.44 25 LEU B O 1
ATOM 1629 N N . ASP B 1 26 ? -3.336 -4.973 4.445 1 94.44 26 ASP B N 1
ATOM 1630 C CA . ASP B 1 26 ? -2.139 -4.293 4.934 1 94.44 26 ASP B CA 1
ATOM 1631 C C . ASP B 1 26 ? -2.312 -2.777 4.891 1 94.44 26 ASP B C 1
ATOM 1633 O O . ASP B 1 26 ? -1.968 -2.082 5.848 1 94.44 26 ASP B O 1
ATOM 1637 N N . LEU B 1 27 ? -2.814 -2.32 3.779 1 96.19 27 LEU B N 1
ATOM 1638 C CA . LEU B 1 27 ? -3.029 -0.888 3.605 1 96.19 27 LEU B CA 1
ATOM 1639 C C . LEU B 1 27 ? -3.961 -0.344 4.684 1 96.19 27 LEU B C 1
ATOM 1641 O O . LEU B 1 27 ? -3.633 0.639 5.352 1 96.19 27 LEU B O 1
ATOM 1645 N N . LEU B 1 28 ? -5.051 -1.018 4.867 1 97.19 28 LEU B N 1
ATOM 1646 C CA . LEU B 1 28 ? -6.066 -0.529 5.797 1 97.19 28 LEU B CA 1
ATOM 1647 C C . LEU B 1 28 ? -5.598 -0.687 7.238 1 97.19 28 LEU B C 1
ATOM 1649 O O . LEU B 1 28 ? -5.902 0.153 8.086 1 97.19 28 LEU B O 1
ATOM 1653 N N . THR B 1 29 ? -4.906 -1.765 7.504 1 96.38 29 THR B N 1
ATOM 1654 C CA . THR B 1 29 ? -4.328 -1.941 8.828 1 96.38 29 THR B CA 1
ATOM 1655 C C . THR B 1 29 ? -3.326 -0.832 9.141 1 96.38 29 THR B C 1
ATOM 1657 O O . THR B 1 29 ? -3.34 -0.26 10.227 1 96.38 29 THR B O 1
ATOM 1660 N N . GLY B 1 30 ? -2.441 -0.545 8.18 1 94.06 30 GLY B N 1
ATOM 1661 C CA . GLY B 1 30 ? -1.503 0.553 8.352 1 94.06 30 GLY B CA 1
ATOM 1662 C C . GLY B 1 30 ? -2.182 1.88 8.633 1 94.06 30 GLY B C 1
ATOM 1663 O O . GLY B 1 30 ? -1.798 2.596 9.562 1 94.06 30 GLY B O 1
ATOM 1664 N N . ILE B 1 31 ? -3.205 2.199 7.875 1 95.44 31 ILE B N 1
ATOM 1665 C CA . ILE B 1 31 ? -3.953 3.438 8.078 1 95.44 31 ILE B CA 1
ATOM 1666 C C . ILE B 1 31 ? -4.578 3.439 9.469 1 95.44 31 ILE B C 1
ATOM 1668 O O . ILE B 1 31 ? -4.469 4.422 10.203 1 95.44 31 ILE B O 1
ATOM 1672 N N . ARG B 1 32 ? -5.211 2.373 9.805 1 95.75 32 ARG B N 1
ATOM 1673 C CA . ARG B 1 32 ? -5.918 2.26 11.078 1 95.75 32 ARG B CA 1
ATOM 1674 C C . ARG B 1 32 ? -4.969 2.459 12.25 1 95.75 32 ARG B C 1
ATOM 1676 O O . ARG B 1 32 ? -5.316 3.119 13.234 1 95.75 32 ARG B O 1
ATOM 1683 N N . GLU B 1 33 ? -3.824 1.957 12.195 1 93.94 33 GLU B N 1
ATOM 1684 C CA . GLU B 1 33 ? -2.855 2.008 13.281 1 93.94 33 GLU B CA 1
ATOM 1685 C C . GLU B 1 33 ? -2.334 3.426 13.492 1 93.94 33 GLU B C 1
ATOM 1687 O O . GLU B 1 33 ? -2.014 3.816 14.617 1 93.94 33 GLU B O 1
ATOM 1692 N N . GLU B 1 34 ? -2.281 4.152 12.477 1 92.75 34 GLU B N 1
ATOM 1693 C CA . GLU B 1 34 ? -1.668 5.477 12.539 1 92.75 34 GLU B CA 1
ATOM 1694 C C . GLU B 1 34 ? -2.719 6.559 12.766 1 92.75 34 GLU B C 1
ATOM 1696 O O . GLU B 1 34 ? -2.389 7.676 13.172 1 92.75 34 GLU B O 1
ATOM 1701 N N . LEU B 1 35 ? -3.938 6.25 12.508 1 95 35 LEU B N 1
ATOM 1702 C CA . LEU B 1 35 ? -5 7.246 12.414 1 95 35 LEU B CA 1
ATOM 1703 C C . LEU B 1 35 ? -5.152 8 13.734 1 95 35 LEU B C 1
ATOM 1705 O O . LEU B 1 35 ? -5.262 9.227 13.742 1 95 35 LEU B O 1
ATOM 1709 N N . LYS B 1 36 ? -5.09 7.312 14.812 1 93.31 36 LYS B N 1
ATOM 1710 C CA . LYS B 1 36 ? -5.266 7.965 16.109 1 93.31 36 LYS B CA 1
ATOM 1711 C C . LYS B 1 36 ? -4.117 8.93 16.406 1 93.31 36 LYS B C 1
ATOM 1713 O O . LYS B 1 36 ? -4.344 10.047 16.875 1 93.31 36 LYS B O 1
ATOM 1718 N N . ALA B 1 37 ? -2.92 8.445 16.172 1 90.25 37 ALA B N 1
ATOM 1719 C CA . ALA B 1 37 ? -1.758 9.305 16.359 1 90.25 37 ALA B CA 1
ATOM 1720 C C . ALA B 1 37 ? -1.826 10.523 15.445 1 90.25 37 ALA B C 1
ATOM 1722 O O . ALA B 1 37 ? -1.498 11.641 15.859 1 90.25 37 ALA B O 1
ATOM 1723 N N . ASP B 1 38 ? -2.322 10.359 14.266 1 92.62 38 ASP B N 1
ATOM 1724 C CA . ASP B 1 38 ? -2.445 11.453 13.312 1 92.62 38 ASP B CA 1
ATOM 1725 C C . ASP B 1 38 ? -3.477 12.484 13.781 1 92.62 38 ASP B C 1
ATOM 1727 O O . ASP B 1 38 ? -3.293 13.688 13.594 1 92.62 38 ASP B O 1
ATOM 1731 N N . ILE B 1 39 ? -4.512 11.961 14.336 1 94.62 39 ILE B N 1
ATOM 1732 C CA . ILE B 1 39 ? -5.539 12.844 14.875 1 94.62 39 ILE B CA 1
ATOM 1733 C C . ILE B 1 39 ? -4.949 13.711 15.984 1 94.62 39 ILE B C 1
ATOM 1735 O O . ILE B 1 39 ? -5.105 14.93 15.977 1 94.62 39 ILE B O 1
ATOM 1739 N N . ASP B 1 40 ? -4.227 13.094 16.859 1 92 40 ASP B N 1
ATOM 1740 C CA . ASP B 1 40 ? -3.631 13.82 17.969 1 92 40 ASP B CA 1
ATOM 1741 C C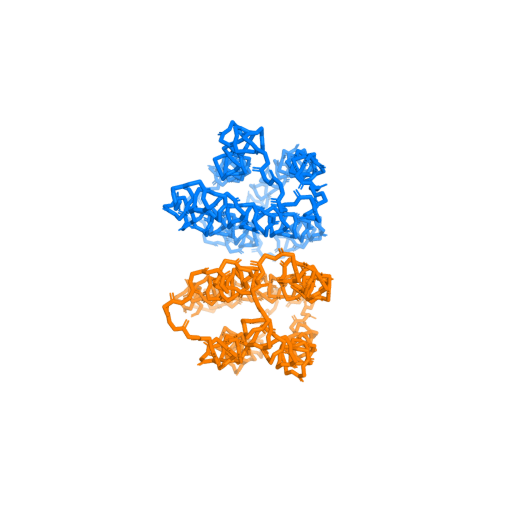 . ASP B 1 40 ? -2.58 14.812 17.484 1 92 40 ASP B C 1
ATOM 1743 O O . ASP B 1 40 ? -2.551 15.961 17.938 1 92 40 ASP B O 1
ATOM 1747 N N . GLU B 1 41 ? -1.791 14.398 16.609 1 89.81 41 GLU B N 1
ATOM 1748 C CA . GLU B 1 41 ? -0.753 15.266 16.062 1 89.81 41 GLU B CA 1
ATOM 1749 C C . GLU B 1 41 ? -1.362 16.438 15.312 1 89.81 41 GLU B C 1
ATOM 1751 O O . GLU B 1 41 ? -0.865 17.562 15.398 1 89.81 41 GLU B O 1
ATOM 1756 N N . THR B 1 42 ? -2.396 16.172 14.578 1 93.12 42 THR B N 1
ATOM 1757 C CA . THR B 1 42 ? -3.076 17.234 13.844 1 93.12 42 THR B CA 1
ATOM 1758 C C . THR B 1 42 ? -3.633 18.281 14.805 1 93.12 42 THR B C 1
ATOM 1760 O O . THR B 1 42 ? -3.521 19.484 14.547 1 93.12 42 THR B O 1
ATOM 1763 N N . ARG B 1 43 ? -4.16 17.812 15.898 1 92.06 43 ARG B N 1
ATOM 1764 C CA . ARG B 1 43 ? -4.648 18.75 16.906 1 92.06 43 ARG B CA 1
ATOM 1765 C C . ARG B 1 43 ? -3.521 19.625 17.453 1 92.06 43 ARG B C 1
ATOM 1767 O O . ARG B 1 43 ? -3.68 20.844 17.578 1 92.06 43 ARG B O 1
ATOM 1774 N N . LEU B 1 44 ? -2.455 18.984 17.719 1 90.25 44 LEU B N 1
ATOM 1775 C CA . LEU B 1 44 ? -1.305 19.703 18.25 1 90.25 44 LEU B CA 1
ATOM 1776 C C . LEU B 1 44 ? -0.777 20.719 17.25 1 90.25 44 LEU B C 1
ATOM 1778 O O . LEU B 1 44 ? -0.475 21.859 17.625 1 90.25 44 LEU B O 1
ATOM 1782 N N . ILE B 1 45 ? -0.691 20.406 16.031 1 90.25 45 ILE B N 1
ATOM 1783 C CA . ILE B 1 45 ? -0.207 21.312 15 1 90.25 45 ILE B CA 1
ATOM 1784 C C . ILE B 1 45 ? -1.189 22.453 14.812 1 90.25 45 ILE B C 1
ATOM 1786 O O . ILE B 1 45 ? -0.782 23.625 14.703 1 90.25 45 ILE B O 1
ATOM 1790 N N . ALA B 1 46 ? -2.439 22.109 14.836 1 91.75 46 ALA B N 1
ATOM 1791 C CA . ALA B 1 46 ? -3.469 23.141 14.688 1 91.75 46 ALA B CA 1
ATOM 1792 C C . ALA B 1 46 ? -3.383 24.156 15.812 1 91.75 46 ALA B C 1
ATOM 1794 O O . ALA B 1 46 ? -3.461 25.375 15.562 1 91.75 46 ALA B O 1
ATOM 1795 N N . GLU B 1 47 ? -3.16 23.703 16.984 1 89.25 47 GLU B N 1
ATOM 1796 C CA . GLU B 1 47 ? -3.053 24.578 18.156 1 89.25 47 GLU B CA 1
ATOM 1797 C C . GLU B 1 47 ? -1.852 25.516 18.031 1 89.25 47 GLU B C 1
ATOM 1799 O O . GLU B 1 47 ? -1.9 26.656 18.469 1 89.25 47 GLU B O 1
ATOM 1804 N N . SER B 1 48 ? -0.895 25.031 17.359 1 84.38 48 SER B N 1
ATOM 1805 C CA . SER B 1 48 ? 0.364 25.766 17.297 1 84.38 48 SER B CA 1
ATOM 1806 C C . SER B 1 48 ? 0.346 26.781 16.156 1 84.38 48 SER B C 1
ATOM 1808 O O . SER B 1 48 ? 0.961 27.844 16.266 1 84.38 48 SER B O 1
ATOM 1810 N N . VAL B 1 49 ? -0.436 26.531 15.086 1 85.56 49 VAL B N 1
ATOM 1811 C CA . VAL B 1 49 ? -0.181 27.328 13.883 1 85.56 49 VAL B CA 1
ATOM 1812 C C . VAL B 1 49 ? -1.452 28.062 13.477 1 85.56 49 VAL B C 1
ATOM 1814 O O . VAL B 1 49 ? -1.4 29 12.688 1 85.56 49 VAL B O 1
ATOM 1817 N N . LEU B 1 50 ? -2.572 27.688 14.055 1 90 50 LEU B N 1
ATOM 1818 C CA . LEU B 1 50 ? -3.822 28.25 13.547 1 90 50 LEU B CA 1
ATOM 1819 C C . LEU B 1 50 ? -4.422 29.234 14.547 1 90 50 LEU B C 1
ATOM 1821 O O . LEU B 1 50 ? -4.086 29.203 15.727 1 90 50 LEU B O 1
ATOM 1825 N N . GLU B 1 51 ? -5.203 30.094 13.93 1 91.44 51 GLU B N 1
ATOM 1826 C CA . GLU B 1 51 ? -5.984 31 14.766 1 91.44 51 GLU B CA 1
ATOM 1827 C C . GLU B 1 51 ? -7.238 30.328 15.297 1 91.44 51 GLU B C 1
ATOM 1829 O O . GLU B 1 51 ? -7.629 29.25 14.82 1 91.44 51 GLU B O 1
ATOM 1834 N N . GLU B 1 52 ? -7.848 30.984 16.25 1 92.62 52 GLU B N 1
ATOM 1835 C CA . GLU B 1 52 ? -8.953 30.375 16.984 1 92.62 52 GLU B CA 1
ATOM 1836 C C . GLU B 1 52 ? -10.078 29.953 16.047 1 92.62 52 GLU B C 1
ATOM 1838 O O . GLU B 1 52 ? -10.57 28.828 16.141 1 92.62 52 GLU B O 1
ATOM 1843 N N . LYS B 1 53 ? -10.438 30.781 15.164 1 91.31 53 LYS B N 1
ATOM 1844 C CA . LYS B 1 53 ? -11.523 30.453 14.242 1 91.31 53 LYS B CA 1
ATOM 1845 C C . LYS B 1 53 ? -11.156 29.266 13.367 1 91.31 53 LYS B C 1
ATOM 1847 O O . LYS B 1 53 ? -12.008 28.422 13.07 1 91.31 53 LYS B O 1
ATOM 1852 N N . GLU B 1 54 ? -9.961 29.188 12.93 1 93.31 54 GLU B N 1
ATOM 1853 C CA . GLU B 1 54 ? -9.461 28.078 12.109 1 93.31 54 GLU B CA 1
ATOM 1854 C C . GLU B 1 54 ? -9.398 26.781 12.906 1 93.31 54 GLU B C 1
ATOM 1856 O O . GLU B 1 54 ? -9.688 25.703 12.375 1 93.31 54 GLU B O 1
ATOM 1861 N N . LYS B 1 55 ? -9.078 26.891 14.156 1 94.94 55 LYS B N 1
ATOM 1862 C CA . LYS B 1 55 ? -8.977 25.734 15.023 1 94.94 55 LYS B CA 1
ATOM 1863 C C . LYS B 1 55 ? -10.32 25.016 15.148 1 94.94 55 LYS B C 1
ATOM 1865 O O . LYS B 1 55 ? -10.383 23.781 15.156 1 94.94 55 LYS B O 1
ATOM 1870 N N . LYS B 1 56 ? -11.289 25.812 15.188 1 95.62 56 LYS B N 1
ATOM 1871 C CA . LYS B 1 56 ? -12.625 25.234 15.305 1 95.62 56 LYS B CA 1
ATOM 1872 C C . LYS B 1 56 ? -12.977 24.406 14.07 1 95.62 56 LYS B C 1
ATOM 1874 O O . LYS B 1 56 ? -13.602 23.344 14.188 1 95.62 56 LYS B O 1
ATOM 1879 N N . VAL B 1 57 ? -12.617 24.891 12.922 1 95.62 57 VAL B N 1
ATOM 1880 C CA . VAL B 1 57 ? -12.859 24.172 11.672 1 95.62 57 VAL B CA 1
ATOM 1881 C C . VAL B 1 57 ? -12.133 22.828 11.695 1 95.62 57 VAL B C 1
ATOM 1883 O O . VAL B 1 57 ? -12.711 21.797 11.344 1 95.62 57 VAL B O 1
ATOM 1886 N N . VAL B 1 58 ? -10.891 22.844 12.117 1 96.31 58 VAL B N 1
ATOM 1887 C CA . VAL B 1 58 ? -10.094 21.625 12.188 1 96.31 58 VAL B CA 1
ATOM 1888 C C . VAL B 1 58 ? -10.695 20.672 13.211 1 96.31 58 VAL B C 1
ATOM 1890 O O . VAL B 1 58 ? -10.734 19.453 12.992 1 96.31 58 VAL B O 1
ATOM 1893 N N . GLU B 1 59 ? -11.203 21.219 14.266 1 96.56 59 GLU B N 1
ATOM 1894 C CA . GLU B 1 59 ? -11.82 20.375 15.289 1 96.56 59 GLU B CA 1
ATOM 1895 C C . GLU B 1 59 ? -13.07 19.688 14.758 1 96.56 59 GLU B C 1
ATOM 1897 O O . GLU B 1 59 ? -13.305 18.516 15.039 1 96.56 59 GLU B O 1
ATOM 1902 N N . ASP B 1 60 ? -13.836 20.453 14.023 1 95.75 60 ASP B N 1
ATOM 1903 C CA . ASP B 1 60 ? -15.023 19.859 13.398 1 95.75 60 ASP B CA 1
ATOM 1904 C C . ASP B 1 60 ? -14.633 18.75 12.438 1 95.75 60 ASP B C 1
ATOM 1906 O O . ASP B 1 60 ? -15.289 17.703 12.391 1 95.75 60 ASP B O 1
ATOM 1910 N N . PHE B 1 61 ? -13.594 19 11.656 1 97.06 61 PHE B N 1
ATOM 1911 C CA . PHE B 1 61 ? -13.055 17.984 10.75 1 97.06 61 PHE B CA 1
ATOM 1912 C C . PHE B 1 61 ? -12.625 16.734 11.516 1 97.06 61 PHE B C 1
ATOM 1914 O O . PHE B 1 61 ? -13.016 15.625 11.164 1 97.06 61 PHE B O 1
ATOM 1921 N N . ILE B 1 62 ? -11.891 16.891 12.562 1 97.31 62 ILE B N 1
ATOM 1922 C CA . ILE B 1 62 ? -11.328 15.797 13.352 1 97.31 62 ILE B CA 1
ATOM 1923 C C . ILE B 1 62 ? -12.461 15 13.992 1 97.31 62 ILE B C 1
ATOM 1925 O O . ILE B 1 62 ? -12.398 13.766 14.062 1 97.31 62 ILE B O 1
ATOM 1929 N N . LEU B 1 63 ? -13.43 15.656 14.43 1 95.69 63 LEU B N 1
ATOM 1930 C CA . LEU B 1 63 ? -14.578 14.977 15.031 1 95.69 63 LEU B CA 1
ATOM 1931 C C . LEU B 1 63 ? -15.25 14.047 14.031 1 95.69 63 LEU B C 1
ATOM 1933 O O . LEU B 1 63 ? -15.617 12.922 14.367 1 95.69 63 LEU B O 1
ATOM 1937 N N . LYS B 1 64 ? -15.375 14.547 12.852 1 94.56 64 LYS B N 1
ATOM 1938 C CA . LYS B 1 64 ? -15.961 13.711 11.805 1 94.56 64 LYS B CA 1
ATOM 1939 C C . LYS B 1 64 ? -15.078 12.492 11.523 1 94.56 64 LYS B C 1
ATOM 1941 O O . LYS B 1 64 ? -15.586 11.391 11.305 1 94.56 64 LYS B O 1
ATOM 1946 N N . ILE B 1 65 ? -13.789 12.656 11.438 1 96.75 65 ILE B N 1
ATOM 1947 C CA . ILE B 1 65 ? -12.844 11.578 11.203 1 96.75 65 ILE B CA 1
ATOM 1948 C C . ILE B 1 65 ? -12.945 10.547 12.328 1 96.75 65 ILE B C 1
ATOM 1950 O O . ILE B 1 65 ? -12.992 9.344 12.078 1 96.75 65 ILE B O 1
ATOM 1954 N N . GLU B 1 66 ? -13.008 11 13.5 1 94.38 66 GLU B N 1
ATOM 1955 C CA . GLU B 1 66 ? -13.094 10.117 14.664 1 94.38 66 GLU B CA 1
ATOM 1956 C C . GLU B 1 66 ? -14.422 9.352 14.68 1 94.38 66 GLU B C 1
ATOM 1958 O O . GLU B 1 66 ? -14.453 8.156 14.977 1 94.38 66 GLU B O 1
ATOM 1963 N N . GLU B 1 67 ? -15.445 9.969 14.258 1 90.94 67 GLU B N 1
ATOM 1964 C CA . GLU B 1 67 ? -16.797 9.414 14.359 1 90.94 67 GLU B CA 1
ATOM 1965 C C . GLU B 1 67 ? -17.094 8.484 13.18 1 90.94 67 GLU B C 1
ATOM 1967 O O . GLU B 1 67 ? -17.812 7.5 13.328 1 90.94 67 GLU B O 1
ATOM 1972 N N . LEU B 1 68 ? -16.547 8.812 12.102 1 94.81 68 LEU B N 1
ATOM 1973 C CA . LEU B 1 68 ? -17 8.102 10.914 1 94.81 68 LEU B CA 1
ATOM 1974 C C . LEU B 1 68 ? -15.844 7.344 10.266 1 94.81 68 LEU B C 1
ATOM 1976 O O . LEU B 1 68 ? -15.898 6.121 10.117 1 94.81 68 LEU B O 1
ATOM 1980 N N . PHE B 1 69 ? -14.773 8.047 10 1 96.88 69 PHE B N 1
ATOM 1981 C CA . PHE B 1 69 ? -13.703 7.438 9.219 1 96.88 69 PHE B CA 1
ATOM 1982 C C . PHE B 1 69 ? -13.039 6.312 10 1 96.88 69 PHE B C 1
ATOM 1984 O O . PHE B 1 69 ? -12.836 5.219 9.469 1 96.88 69 PHE B O 1
ATOM 1991 N N . LEU B 1 70 ? -12.758 6.566 11.227 1 95.62 70 LEU B N 1
ATOM 1992 C CA . LEU B 1 70 ? -12.125 5.559 12.07 1 95.62 70 LEU B CA 1
ATOM 1993 C C . LEU B 1 70 ? -13.008 4.328 12.203 1 95.62 70 LEU B C 1
ATOM 1995 O O . LEU B 1 70 ? -12.555 3.203 11.977 1 95.62 70 LEU B O 1
ATOM 1999 N N . LEU B 1 71 ? -14.242 4.52 12.508 1 95.38 71 LEU B N 1
ATOM 2000 C CA . LEU B 1 71 ? -15.188 3.428 12.68 1 95.38 71 LEU B CA 1
ATOM 2001 C C . LEU B 1 71 ? -15.398 2.674 11.375 1 95.38 71 LEU B C 1
ATOM 2003 O O . LEU B 1 71 ? -15.422 1.44 11.359 1 95.38 71 LEU B O 1
ATOM 2007 N N . LYS B 1 72 ? -15.586 3.396 10.352 1 97.31 72 LYS B N 1
ATOM 2008 C CA . LYS B 1 72 ? -15.82 2.762 9.055 1 97.31 72 LYS B CA 1
ATOM 2009 C C . LYS B 1 72 ? -14.586 1.984 8.594 1 97.31 72 LYS B C 1
ATOM 2011 O O . LYS B 1 72 ? -14.711 0.939 7.953 1 97.31 72 LYS B O 1
ATOM 2016 N N . THR B 1 73 ? -13.359 2.496 8.852 1 97.75 73 THR B N 1
ATOM 2017 C CA . THR B 1 73 ? -12.133 1.764 8.547 1 97.75 73 THR B CA 1
ATOM 2018 C C . THR B 1 73 ? -12.141 0.394 9.219 1 97.75 73 THR B C 1
ATOM 2020 O O . THR B 1 73 ? -11.789 -0.611 8.594 1 97.75 73 THR B O 1
ATOM 2023 N N . ASP B 1 74 ? -12.594 0.33 10.43 1 96.44 74 ASP B N 1
ATOM 2024 C CA . ASP B 1 74 ? -12.695 -0.939 11.141 1 96.44 74 ASP B CA 1
ATOM 2025 C C . ASP B 1 74 ? -13.695 -1.872 10.461 1 96.44 74 ASP B C 1
ATOM 2027 O O . ASP B 1 74 ? -13.414 -3.059 10.273 1 96.44 74 ASP B O 1
ATOM 2031 N N . GLU B 1 75 ? -14.789 -1.284 10.141 1 96.88 75 GLU B N 1
ATOM 2032 C CA . GLU B 1 75 ? -15.828 -2.078 9.484 1 96.88 75 GLU B CA 1
ATOM 2033 C C . GLU B 1 75 ? -15.336 -2.637 8.148 1 96.88 75 GLU B C 1
ATOM 2035 O O . GLU B 1 75 ? -15.57 -3.807 7.836 1 96.88 75 GLU B O 1
ATOM 2040 N N . VAL B 1 76 ? -14.719 -1.77 7.398 1 97.06 76 VAL B N 1
ATOM 2041 C CA . VAL B 1 76 ? -14.211 -2.178 6.09 1 97.06 76 VAL B CA 1
ATOM 2042 C C . VAL B 1 76 ? -13.125 -3.24 6.266 1 97.06 76 VAL B C 1
ATOM 2044 O O . VAL B 1 76 ? -13.094 -4.227 5.527 1 97.06 76 VAL B O 1
ATOM 2047 N N . LEU B 1 77 ? -12.234 -3.062 7.195 1 97.19 77 LEU B N 1
ATOM 2048 C CA . LEU B 1 77 ? -11.203 -4.047 7.496 1 97.19 77 LEU B CA 1
ATOM 2049 C C . LEU B 1 77 ? -11.82 -5.398 7.836 1 97.19 77 LEU B C 1
ATOM 2051 O O . LEU B 1 77 ? -11.383 -6.43 7.32 1 97.19 77 LEU B O 1
ATOM 2055 N N . ASP B 1 78 ? -12.852 -5.359 8.648 1 96 78 ASP B N 1
ATOM 2056 C CA . ASP B 1 78 ? -13.547 -6.59 9.008 1 96 78 ASP B CA 1
ATOM 2057 C C . ASP B 1 78 ? -14.141 -7.27 7.781 1 96 78 ASP B C 1
ATOM 2059 O O . ASP B 1 78 ? -14.031 -8.484 7.625 1 96 78 ASP B O 1
ATOM 2063 N N . HIS B 1 79 ? -14.719 -6.5 7.02 1 94.44 79 HIS B N 1
ATOM 2064 C CA . HIS B 1 79 ? -15.336 -7.039 5.809 1 94.44 79 HIS B CA 1
ATOM 2065 C C . HIS B 1 79 ? -14.297 -7.695 4.91 1 94.44 79 HIS B C 1
ATOM 2067 O O . HIS B 1 79 ? -14.523 -8.789 4.383 1 94.44 79 HIS B O 1
ATOM 2073 N N . ILE B 1 80 ? -13.219 -7.004 4.68 1 93.94 80 ILE B N 1
ATOM 2074 C CA . ILE B 1 80 ? -12.172 -7.535 3.805 1 93.94 80 ILE B CA 1
ATOM 2075 C C . ILE B 1 80 ? -11.562 -8.789 4.426 1 93.94 80 ILE B C 1
ATOM 2077 O O . ILE B 1 80 ? -11.234 -9.742 3.717 1 93.94 80 ILE B O 1
ATOM 2081 N N . TYR B 1 81 ? -11.43 -8.766 5.695 1 92.75 81 TYR B N 1
ATOM 2082 C CA . TYR B 1 81 ? -10.938 -9.953 6.387 1 92.75 81 TYR B CA 1
ATOM 2083 C C . TYR B 1 81 ? -11.875 -11.133 6.18 1 92.75 81 TYR B C 1
ATOM 2085 O O . TYR B 1 81 ? -11.43 -12.266 5.961 1 92.75 81 TYR B O 1
ATOM 2093 N N . ASP B 1 82 ? -13.156 -10.867 6.238 1 90.56 82 ASP B N 1
ATOM 2094 C CA . ASP B 1 82 ? -14.148 -11.906 5.98 1 90.56 82 ASP B CA 1
ATOM 2095 C C . ASP B 1 82 ? -14 -12.469 4.57 1 90.56 82 ASP B C 1
ATOM 2097 O O . ASP B 1 82 ? -14.062 -13.688 4.371 1 90.56 82 ASP B O 1
ATOM 2101 N N . GLU B 1 83 ? -13.852 -11.586 3.623 1 87 83 GLU B N 1
ATOM 2102 C CA . GLU B 1 83 ? -13.633 -12.023 2.25 1 87 83 GLU B CA 1
ATOM 2103 C C . GLU B 1 83 ? -12.352 -12.844 2.131 1 87 83 GLU B C 1
ATOM 2105 O O . GLU B 1 83 ? -12.312 -13.852 1.423 1 87 83 GLU B O 1
ATOM 2110 N N . TYR B 1 84 ? -11.312 -12.43 2.842 1 87.31 84 TYR B N 1
ATOM 2111 C CA . TYR B 1 84 ? -10.031 -13.125 2.824 1 87.31 84 TYR B CA 1
ATOM 2112 C C . TYR B 1 84 ? -10.172 -14.539 3.381 1 87.31 84 TYR B C 1
ATOM 2114 O O . TYR B 1 84 ? -9.594 -15.484 2.836 1 87.31 84 TYR B O 1
ATOM 2122 N N . GLU B 1 85 ? -10.93 -14.688 4.383 1 82.81 85 GLU B N 1
ATOM 2123 C CA . GLU B 1 85 ? -11.117 -15.992 5.016 1 82.81 85 GLU B CA 1
ATOM 2124 C C . GLU B 1 85 ? -11.906 -16.938 4.109 1 82.81 85 GLU B C 1
ATOM 2126 O O . GLU B 1 85 ? -11.648 -18.141 4.082 1 82.81 85 GLU B O 1
ATOM 2131 N N . VAL B 1 86 ? -12.758 -16.375 3.4 1 75.06 86 VAL B N 1
ATOM 2132 C CA . VAL B 1 86 ? -13.555 -17.172 2.469 1 75.06 86 VAL B CA 1
ATOM 2133 C C . VAL B 1 86 ? -12.672 -17.625 1.31 1 75.06 86 VAL B C 1
ATOM 2135 O O . VAL B 1 86 ? -12.844 -18.75 0.803 1 75.06 86 VAL B O 1
ATOM 2138 N N . PHE B 1 87 ? -11.727 -16.812 0.936 1 71.5 87 PHE B N 1
ATOM 2139 C CA . PHE B 1 87 ? -10.867 -17.094 -0.207 1 71.5 87 PHE B CA 1
ATOM 2140 C C . PHE B 1 87 ? -9.664 -17.938 0.216 1 71.5 87 PHE B C 1
ATOM 2142 O O . PHE B 1 87 ? -8.906 -18.406 -0.629 1 71.5 87 PHE B O 1
ATOM 2149 N N . ASN B 1 88 ? -9.5 -18.031 1.479 1 68.06 88 ASN B N 1
ATOM 2150 C CA . ASN B 1 88 ? -8.359 -18.828 1.929 1 68.06 88 ASN B CA 1
ATOM 2151 C C . ASN B 1 88 ? -8.492 -20.281 1.506 1 68.06 88 ASN B C 1
ATOM 2153 O O . ASN B 1 88 ? -8.852 -21.141 2.318 1 68.06 88 ASN B O 1
ATOM 2157 N N . PHE B 1 89 ? -8.383 -20.453 0.104 1 60.47 89 PHE B N 1
ATOM 2158 C CA . PHE B 1 89 ? -8.469 -21.797 -0.465 1 60.47 89 PHE B CA 1
ATOM 2159 C C . PHE B 1 89 ? -7.148 -22.547 -0.306 1 60.47 89 PHE B C 1
ATOM 2161 O O . PHE B 1 89 ? -6.082 -21.922 -0.303 1 60.47 89 PHE B O 1
ATOM 2168 N N . ASP B 1 90 ? -7.285 -23.734 0.195 1 56.56 90 ASP B N 1
ATOM 2169 C CA . ASP B 1 90 ? -6.117 -24.594 0.154 1 56.56 90 ASP B CA 1
ATOM 2170 C C . ASP B 1 90 ? -5.621 -24.781 -1.277 1 56.56 90 ASP B C 1
ATOM 2172 O O . ASP B 1 90 ? -6.285 -25.422 -2.094 1 56.56 90 ASP B O 1
ATOM 2176 N N . VAL B 1 91 ? -4.699 -24.031 -1.683 1 55.16 91 VAL B N 1
ATOM 2177 C CA . VAL B 1 91 ? -4.105 -24 -3.016 1 55.16 91 VAL B CA 1
ATOM 2178 C C . VAL B 1 91 ? -3.775 -25.422 -3.465 1 55.16 91 VAL B C 1
ATOM 2180 O O . VAL B 1 91 ? -3.703 -25.703 -4.664 1 55.16 91 VAL B O 1
ATOM 2183 N N . THR B 1 92 ? -3.494 -26.25 -2.406 1 54.78 92 THR B N 1
ATOM 2184 C CA . THR B 1 92 ? -3.164 -27.625 -2.779 1 54.78 92 THR B CA 1
ATOM 2185 C C . THR B 1 92 ? -4.312 -28.266 -3.553 1 54.78 92 THR B C 1
ATOM 2187 O O . THR B 1 92 ? -4.105 -29.219 -4.305 1 54.78 92 THR B O 1
ATOM 2190 N N . PHE B 1 93 ? -5.488 -27.75 -3.375 1 54.03 93 PHE B N 1
ATOM 2191 C CA . PHE B 1 93 ? -6.629 -28.328 -4.082 1 54.03 93 PHE B CA 1
ATOM 2192 C C . PHE B 1 93 ? -6.711 -27.781 -5.504 1 54.03 93 PHE B C 1
ATOM 2194 O O . PHE B 1 93 ? -7.586 -28.188 -6.273 1 54.03 93 PHE B O 1
ATOM 2201 N N . LEU B 1 94 ? -5.914 -26.844 -5.789 1 54.5 94 LEU B N 1
ATOM 2202 C CA . LEU B 1 94 ? -6.051 -26.078 -7.016 1 54.5 94 LEU B CA 1
ATOM 2203 C C . LEU B 1 94 ? -5.699 -26.906 -8.234 1 54.5 94 LEU B C 1
ATOM 2205 O O . LEU B 1 94 ? -6.004 -26.531 -9.367 1 54.5 94 LEU B O 1
ATOM 2209 N N . SER B 1 95 ? -4.902 -27.906 -7.969 1 54.19 95 SER B N 1
ATOM 2210 C CA . SER B 1 95 ? -4.664 -28.812 -9.094 1 54.19 95 SER B CA 1
ATOM 2211 C C . SER B 1 95 ? -5.977 -29.297 -9.695 1 54.19 95 SER B C 1
ATOM 2213 O O . SER B 1 95 ? -6.043 -29.625 -10.883 1 54.19 95 SER B O 1
ATOM 2215 N N . ALA B 1 96 ? -6.973 -29.297 -8.82 1 59.06 96 ALA B N 1
ATOM 2216 C CA . ALA B 1 96 ? -8.242 -29.812 -9.328 1 59.06 96 ALA B CA 1
ATOM 2217 C C . ALA B 1 96 ? -9.211 -28.656 -9.625 1 59.06 96 ALA B C 1
ATOM 2219 O O . ALA B 1 96 ? -10.258 -28.875 -10.25 1 59.06 96 ALA B O 1
ATOM 2220 N N . ILE B 1 97 ? -8.719 -27.438 -9.648 1 61.69 97 ILE B N 1
ATOM 2221 C CA . ILE B 1 97 ? -9.484 -26.203 -9.773 1 61.69 97 ILE B CA 1
ATOM 2222 C C . ILE B 1 97 ? -10.898 -26.516 -10.258 1 61.69 97 ILE B C 1
ATOM 2224 O O . ILE B 1 97 ? -11.172 -26.469 -11.461 1 61.69 97 ILE B O 1
ATOM 2228 N N . PRO B 1 98 ? -11.648 -26.969 -9.297 1 65.5 98 PRO B N 1
ATOM 2229 C CA . PRO B 1 98 ? -13.016 -27.344 -9.68 1 65.5 98 PRO B CA 1
ATOM 2230 C C . PRO B 1 98 ? -13.82 -26.156 -10.211 1 65.5 98 PRO B C 1
ATOM 2232 O O . PRO B 1 98 ? -13.469 -25 -9.953 1 65.5 98 PRO B O 1
ATOM 2235 N N . GLU B 1 99 ? -14.727 -26.438 -11.102 1 70.44 99 GLU B N 1
ATOM 2236 C CA . GLU B 1 99 ? -15.664 -25.469 -11.672 1 70.44 99 GLU B CA 1
ATOM 2237 C C . GLU B 1 99 ? -16.312 -24.641 -10.578 1 70.44 99 GLU B C 1
ATOM 2239 O O . GLU B 1 99 ? -16.625 -23.453 -10.789 1 70.44 99 GLU B O 1
ATOM 2244 N N . GLU B 1 100 ? -16.328 -25.141 -9.469 1 72.44 100 GLU B N 1
ATOM 2245 C CA . GLU B 1 100 ? -16.969 -24.469 -8.344 1 72.44 100 GLU B CA 1
ATOM 2246 C C . GLU B 1 100 ? -16.156 -23.25 -7.898 1 72.44 100 GLU B C 1
ATOM 2248 O O . GLU B 1 100 ? -16.719 -22.203 -7.586 1 72.44 100 GLU B O 1
ATOM 2253 N N . ILE B 1 101 ? -14.938 -23.344 -8.047 1 74.69 101 ILE B N 1
ATOM 2254 C CA . ILE B 1 101 ? -14.078 -22.234 -7.621 1 74.69 101 ILE B CA 1
ATOM 2255 C C . ILE B 1 101 ? -14.188 -21.094 -8.625 1 74.69 101 ILE B C 1
ATOM 2257 O O . ILE B 1 101 ? -14.227 -19.922 -8.242 1 74.69 101 ILE B O 1
ATOM 2261 N N . GLU B 1 102 ? -14.344 -21.516 -9.828 1 75.44 102 GLU B N 1
ATOM 2262 C CA . GLU B 1 102 ? -14.492 -20.5 -10.867 1 75.44 102 GLU B CA 1
ATOM 2263 C C . GLU B 1 102 ? -15.766 -19.672 -10.664 1 75.44 102 GLU B C 1
ATOM 2265 O O . GLU B 1 102 ? -15.742 -18.453 -10.781 1 75.44 102 GLU B O 1
ATOM 2270 N N . ARG B 1 103 ? -16.781 -20.375 -10.398 1 77.56 103 ARG B N 1
ATOM 2271 C CA . ARG B 1 103 ? -18.062 -19.734 -10.195 1 77.56 103 ARG B CA 1
ATOM 2272 C C . ARG B 1 103 ? -18.031 -18.828 -8.961 1 77.56 103 ARG B C 1
ATOM 2274 O O . ARG B 1 103 ? -18.594 -17.734 -8.977 1 77.56 103 ARG B O 1
ATOM 2281 N N . GLU B 1 104 ? -17.281 -19.234 -7.969 1 75 104 GLU B N 1
ATOM 2282 C CA . GLU B 1 104 ? -17.188 -18.453 -6.742 1 75 104 GLU B CA 1
ATOM 2283 C C . GLU B 1 104 ? -16.359 -17.188 -6.961 1 75 104 GLU B C 1
ATOM 2285 O O . GLU B 1 104 ? -16.688 -16.125 -6.438 1 75 104 GLU B O 1
ATOM 2290 N N . LEU B 1 105 ? -15.383 -17.312 -7.785 1 79.44 105 LEU B N 1
ATOM 2291 C CA . LEU B 1 105 ? -14.539 -16.172 -8.086 1 79.44 105 LEU B CA 1
ATOM 2292 C C . LEU B 1 105 ? -15.328 -15.117 -8.875 1 79.44 105 LEU B C 1
ATOM 2294 O O . LEU B 1 105 ? -15.18 -13.914 -8.625 1 79.44 105 LEU B O 1
ATOM 2298 N N . GLU B 1 106 ? -16.156 -15.523 -9.742 1 78.31 106 GLU B N 1
ATOM 2299 C CA . GLU B 1 106 ? -16.984 -14.617 -10.531 1 78.31 106 GLU B CA 1
ATOM 2300 C C . GLU B 1 106 ? -18.031 -13.945 -9.664 1 78.31 106 GLU B C 1
ATOM 2302 O O . GLU B 1 106 ? -18.266 -12.742 -9.789 1 78.31 106 GLU B O 1
ATOM 2307 N N . ARG B 1 107 ? -18.547 -14.664 -8.883 1 78.75 107 ARG B N 1
ATOM 2308 C CA . ARG B 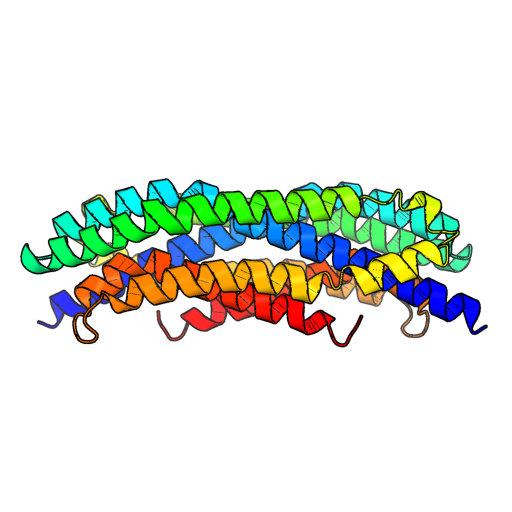1 107 ? -19.594 -14.148 -8.016 1 78.75 107 ARG B CA 1
ATOM 2309 C C . ARG B 1 107 ? -19.062 -13.133 -7.023 1 78.75 107 ARG B C 1
ATOM 2311 O O . ARG B 1 107 ? -19.703 -12.125 -6.734 1 78.75 107 ARG B O 1
ATOM 2318 N N . LEU B 1 108 ? -17.891 -13.422 -6.562 1 78.06 108 LEU B N 1
ATOM 2319 C CA . LEU B 1 108 ? -17.297 -12.562 -5.543 1 78.06 108 LEU B CA 1
ATOM 2320 C C . LEU B 1 108 ? -16.969 -11.188 -6.113 1 78.06 108 LEU B C 1
ATOM 2322 O O . LEU B 1 108 ? -17.094 -10.172 -5.414 1 78.06 108 LEU B O 1
ATOM 2326 N N . ALA B 1 109 ? -16.719 -11.094 -7.43 1 85.38 109 ALA B N 1
ATOM 2327 C CA . ALA B 1 109 ? -16.328 -9.812 -8.016 1 85.38 109 ALA B CA 1
ATOM 2328 C C . ALA B 1 109 ? -15.438 -9.023 -7.066 1 85.38 109 ALA B C 1
ATOM 2330 O O . ALA B 1 109 ? -15.703 -7.859 -6.773 1 85.38 109 ALA B O 1
ATOM 2331 N N . LEU B 1 110 ? -14.367 -9.648 -6.605 1 89.88 110 LEU B N 1
ATOM 2332 C CA . LEU B 1 110 ? -13.547 -9.211 -5.48 1 89.88 110 LEU B CA 1
ATOM 2333 C C . LEU B 1 110 ? -13.047 -7.785 -5.691 1 89.88 110 LEU B C 1
ATOM 2335 O O . LEU B 1 110 ? -13.102 -6.961 -4.777 1 89.88 110 LEU B O 1
ATOM 2339 N N . ILE B 1 111 ? -12.617 -7.492 -6.902 1 93.31 111 ILE B N 1
ATOM 2340 C CA . ILE B 1 111 ? -12.047 -6.176 -7.176 1 93.31 111 ILE B CA 1
ATOM 2341 C C . ILE B 1 111 ? -13.102 -5.098 -6.945 1 93.31 111 ILE B C 1
ATOM 2343 O O . ILE B 1 111 ? -12.844 -4.105 -6.262 1 93.31 111 ILE B O 1
ATOM 2347 N N . ASP B 1 112 ? -14.289 -5.32 -7.469 1 93.75 112 ASP B N 1
ATOM 2348 C CA . ASP B 1 112 ? -15.367 -4.348 -7.297 1 93.75 112 ASP B CA 1
ATOM 2349 C C . ASP B 1 112 ? -15.781 -4.242 -5.832 1 93.75 112 ASP B C 1
ATOM 2351 O O . ASP B 1 112 ? -16.062 -3.148 -5.34 1 93.75 112 ASP B O 1
ATOM 2355 N N . THR B 1 113 ? -15.805 -5.363 -5.195 1 92.88 113 THR B N 1
ATOM 2356 C CA . THR B 1 113 ? -16.188 -5.395 -3.787 1 92.88 113 THR B CA 1
ATOM 2357 C C . THR B 1 113 ? -15.195 -4.602 -2.941 1 92.88 113 THR B C 1
ATOM 2359 O O . THR B 1 113 ? -15.586 -3.736 -2.158 1 92.88 113 THR B O 1
ATOM 2362 N N . VAL B 1 114 ? -13.922 -4.879 -3.115 1 95.62 114 VAL B N 1
ATOM 2363 C CA . VAL B 1 114 ? -12.883 -4.191 -2.357 1 95.62 114 VAL B CA 1
ATOM 2364 C C . VAL B 1 114 ? -12.891 -2.705 -2.711 1 95.62 114 VAL B C 1
ATOM 2366 O O . VAL B 1 114 ? -12.844 -1.85 -1.824 1 95.62 114 VAL B O 1
ATOM 2369 N N . ASN B 1 115 ? -13.031 -2.426 -3.99 1 97.31 115 ASN B N 1
ATOM 2370 C CA . ASN B 1 115 ? -13.023 -1.036 -4.434 1 97.31 115 ASN B CA 1
ATOM 2371 C C . ASN B 1 115 ? -14.203 -0.256 -3.867 1 97.31 115 ASN B C 1
ATOM 2373 O O . ASN B 1 115 ? -14.07 0.921 -3.529 1 97.31 115 ASN B O 1
ATOM 2377 N N . THR B 1 116 ? -15.328 -0.878 -3.775 1 97.38 116 THR B N 1
ATOM 2378 C CA . THR B 1 116 ? -16.5 -0.227 -3.211 1 97.38 116 THR B CA 1
ATOM 2379 C C . THR B 1 116 ? -16.266 0.141 -1.749 1 97.38 116 THR B C 1
ATOM 2381 O O . THR B 1 116 ? -16.672 1.222 -1.305 1 97.38 116 THR B O 1
ATOM 2384 N N . LYS B 1 117 ? -15.656 -0.763 -1.054 1 97.38 117 LYS B N 1
ATOM 2385 C CA . LYS B 1 117 ? -15.352 -0.498 0.349 1 97.38 117 LYS B CA 1
ATOM 2386 C C . LYS B 1 117 ? -14.344 0.643 0.488 1 97.38 117 LYS B C 1
ATOM 2388 O O . LYS B 1 117 ? -14.508 1.521 1.338 1 97.38 117 LYS B O 1
ATOM 2393 N N . LEU B 1 118 ? -13.32 0.647 -0.354 1 98.19 118 LEU B N 1
ATOM 2394 C CA . LEU B 1 118 ? -12.336 1.725 -0.331 1 98.19 118 LEU B CA 1
ATOM 2395 C C . LEU B 1 118 ? -12.984 3.057 -0.7 1 98.19 118 LEU B C 1
ATOM 2397 O O . LEU B 1 118 ? -12.664 4.09 -0.104 1 98.19 118 LEU B O 1
ATOM 2401 N N . GLN B 1 119 ? -13.891 2.994 -1.643 1 98.5 119 GLN B N 1
ATOM 2402 C CA . GLN B 1 119 ? -14.594 4.199 -2.074 1 98.5 119 GLN B CA 1
ATOM 2403 C C . GLN B 1 119 ? -15.422 4.789 -0.936 1 98.5 119 GLN B C 1
ATOM 2405 O O . GLN B 1 119 ? -15.531 6.008 -0.809 1 98.5 119 GLN B O 1
ATOM 2410 N N . LEU B 1 120 ? -15.992 3.947 -0.167 1 98.06 120 LEU B N 1
ATOM 2411 C CA . LEU B 1 120 ? -16.75 4.414 0.987 1 98.06 120 LEU B CA 1
ATOM 2412 C C . LEU B 1 120 ? -15.883 5.258 1.908 1 98.06 120 LEU B C 1
ATOM 2414 O O . LEU B 1 120 ? -16.312 6.301 2.398 1 98.06 120 LEU B O 1
ATOM 2418 N N . LEU B 1 121 ? -14.68 4.836 2.141 1 98.38 121 LEU B N 1
ATOM 2419 C CA . LEU B 1 121 ? -13.75 5.574 2.988 1 98.38 121 LEU B CA 1
ATOM 2420 C C . LEU B 1 121 ? -13.359 6.902 2.344 1 98.38 121 LEU B C 1
ATOM 2422 O O . LEU B 1 121 ? -13.289 7.93 3.021 1 98.38 121 LEU B O 1
ATOM 2426 N N . ILE B 1 122 ? -13.148 6.879 1.043 1 98.62 122 ILE B N 1
ATOM 2427 C CA . ILE B 1 122 ? -12.82 8.094 0.304 1 98.62 122 ILE B CA 1
ATOM 2428 C C . ILE B 1 122 ? -13.969 9.102 0.427 1 98.62 122 ILE B C 1
ATOM 2430 O O . ILE B 1 122 ? -13.734 10.289 0.641 1 98.62 122 ILE B O 1
ATOM 2434 N N . ASP B 1 123 ? -15.18 8.602 0.312 1 98.12 123 ASP B N 1
ATOM 2435 C CA . ASP B 1 123 ? -16.359 9.461 0.385 1 98.12 123 ASP B CA 1
ATOM 2436 C C . ASP B 1 123 ? -16.453 10.156 1.744 1 98.12 123 ASP B C 1
ATOM 2438 O O . ASP B 1 123 ? -16.812 11.328 1.827 1 98.12 123 ASP B O 1
ATOM 2442 N N . ILE B 1 124 ? -16.156 9.453 2.748 1 97.75 124 ILE B N 1
ATOM 2443 C CA . ILE B 1 124 ? -16.172 10.031 4.09 1 97.75 124 ILE B CA 1
ATOM 2444 C C . ILE B 1 124 ? -15.133 11.133 4.191 1 97.75 124 ILE B C 1
ATOM 2446 O O . ILE B 1 124 ? -15.406 12.211 4.734 1 97.75 124 ILE B O 1
ATOM 2450 N N . LEU B 1 125 ? -13.906 10.875 3.707 1 97.94 125 LEU B N 1
ATOM 2451 C CA . LEU B 1 125 ? -12.867 11.898 3.709 1 97.94 125 LEU B CA 1
ATOM 2452 C C . LEU B 1 125 ? -13.297 13.117 2.891 1 97.94 125 LEU B C 1
ATOM 2454 O O . LEU B 1 125 ? -13.117 14.258 3.322 1 97.94 125 LEU B O 1
ATOM 2458 N N . ASP B 1 126 ? -13.914 12.867 1.764 1 97.31 126 ASP B N 1
ATOM 2459 C CA . ASP B 1 126 ? -14.391 13.953 0.913 1 97.31 126 ASP B CA 1
ATOM 2460 C C . ASP B 1 126 ? -15.422 14.805 1.644 1 97.31 126 ASP B C 1
ATOM 2462 O O . ASP B 1 126 ? -15.367 16.031 1.59 1 97.31 126 ASP B O 1
ATOM 2466 N N . GLU B 1 127 ? -16.297 14.141 2.287 1 96.38 127 GLU B N 1
ATOM 2467 C CA . GLU B 1 127 ? -17.312 14.859 3.049 1 96.38 127 GLU B CA 1
ATOM 2468 C C . GLU B 1 127 ? -16.672 15.711 4.145 1 96.38 127 GLU B C 1
ATOM 2470 O O . GLU B 1 127 ? -17.094 16.844 4.375 1 96.38 127 GLU B O 1
ATOM 2475 N N . ALA B 1 128 ? -15.703 15.125 4.793 1 96.19 128 ALA B N 1
ATOM 2476 C CA . ALA B 1 128 ? -15.016 15.883 5.832 1 96.19 128 ALA B CA 1
ATOM 2477 C C . ALA B 1 128 ? -14.297 17.094 5.242 1 96.19 128 ALA B C 1
ATOM 2479 O O . ALA B 1 128 ? -14.359 18.188 5.801 1 96.19 128 ALA B O 1
ATOM 2480 N N . PHE B 1 129 ? -13.688 16.922 4.105 1 96.31 129 PHE B N 1
ATOM 2481 C CA . PHE B 1 129 ? -12.93 18 3.475 1 96.31 129 PHE B CA 1
ATOM 2482 C C . PHE B 1 129 ? -13.859 19.094 2.953 1 96.31 129 PHE B C 1
ATOM 2484 O O . PHE B 1 129 ? -13.43 20.219 2.734 1 96.31 129 PHE B O 1
ATOM 2491 N N . CYS B 1 130 ? -15.094 18.812 2.771 1 94.88 130 CYS B N 1
ATOM 2492 C CA . CYS B 1 130 ? -16.078 19.812 2.336 1 94.88 130 CYS B CA 1
ATOM 2493 C C . CYS B 1 130 ? -16.297 20.859 3.412 1 94.88 130 CYS B C 1
ATOM 2495 O O . CYS B 1 130 ? -16.781 21.953 3.121 1 94.88 130 CYS B O 1
ATOM 2497 N N . LEU B 1 131 ? -15.93 20.547 4.664 1 91.31 131 LEU B N 1
ATOM 2498 C CA . LEU B 1 131 ? -16.078 21.484 5.773 1 91.31 131 LEU B CA 1
ATOM 2499 C C . LEU B 1 131 ? -15.008 22.578 5.715 1 91.31 131 LEU B C 1
ATOM 2501 O O . LEU B 1 131 ? -15.109 23.594 6.402 1 91.31 131 LEU B O 1
ATOM 2505 N N . ILE B 1 132 ? -13.945 22.312 4.887 1 92.88 132 ILE B N 1
ATOM 2506 C CA . ILE B 1 132 ? -12.773 23.188 4.895 1 92.88 132 ILE B CA 1
ATOM 2507 C C . ILE B 1 132 ? -12.945 24.281 3.852 1 92.88 132 ILE B C 1
ATOM 2509 O O . ILE B 1 132 ? -13.211 24 2.68 1 92.88 132 ILE B O 1
ATOM 2513 N N . PRO B 1 133 ? -12.766 25.516 4.32 1 89.38 133 PRO B N 1
ATOM 2514 C CA . PRO B 1 133 ? -12.805 26.594 3.34 1 89.38 133 PRO B CA 1
ATOM 2515 C C . PRO B 1 133 ? -11.719 26.469 2.277 1 89.38 133 PRO B C 1
ATOM 2517 O O . PRO B 1 133 ? -10.562 26.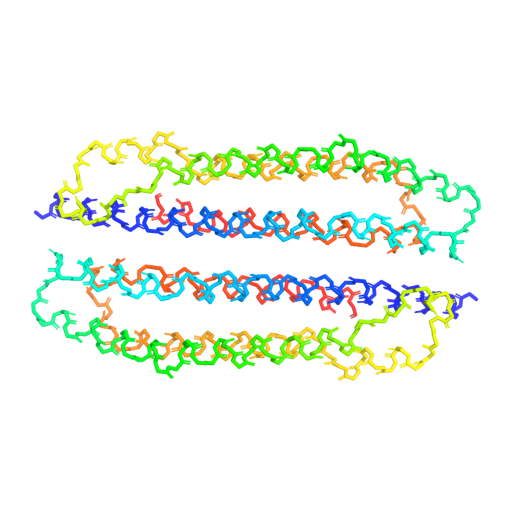172 2.602 1 89.38 133 PRO B O 1
ATOM 2520 N N . GLU B 1 134 ? -12.016 26.688 1.049 1 81.12 134 GLU B N 1
ATOM 2521 C CA . GLU B 1 134 ? -11.125 26.438 -0.084 1 81.12 134 GLU B CA 1
ATOM 2522 C C . GLU B 1 134 ? -9.906 27.359 -0.028 1 81.12 134 GLU B C 1
ATOM 2524 O O . GLU B 1 134 ? -8.805 26.953 -0.397 1 81.12 134 GLU B O 1
ATOM 2529 N N . GLU B 1 135 ? -10.039 28.5 0.583 1 81.88 135 GLU B N 1
ATOM 2530 C CA . GLU B 1 135 ? -8.984 29.5 0.462 1 81.88 135 GLU B CA 1
ATOM 2531 C C . GLU B 1 135 ? -8.031 29.453 1.656 1 81.88 135 GLU B C 1
ATOM 2533 O O . GLU B 1 135 ? -6.988 30.109 1.659 1 81.88 135 GLU B O 1
ATOM 2538 N N . ASN B 1 136 ? -8.18 28.578 2.562 1 87.38 136 ASN B N 1
ATOM 2539 C CA . ASN B 1 136 ? -7.324 28.594 3.748 1 87.38 136 ASN B CA 1
ATOM 2540 C C . ASN B 1 136 ? -6.188 27.578 3.623 1 87.38 136 ASN B C 1
ATOM 2542 O O . ASN B 1 136 ? -6.352 26.406 3.973 1 87.38 136 ASN B O 1
ATOM 2546 N N . GLU B 1 137 ? -5.102 28 3.229 1 88.62 137 GLU B N 1
ATOM 2547 C CA . GLU B 1 137 ? -3.934 27.156 2.967 1 88.62 137 GLU B CA 1
ATOM 2548 C C . GLU B 1 137 ? -3.377 26.578 4.262 1 88.62 137 GLU B C 1
ATOM 2550 O O . GLU B 1 137 ? -2.9 25.438 4.273 1 88.62 137 GLU B O 1
ATOM 2555 N N . ARG B 1 138 ? -3.508 27.312 5.387 1 90.94 138 ARG B N 1
ATOM 2556 C CA . ARG B 1 138 ? -2.967 26.844 6.66 1 90.94 138 ARG B CA 1
ATOM 2557 C C . ARG B 1 138 ? -3.699 25.594 7.137 1 90.94 138 ARG B C 1
ATOM 2559 O O . ARG B 1 138 ? -3.068 24.609 7.527 1 90.94 138 ARG B O 1
ATOM 2566 N N . ILE B 1 139 ? -5.012 25.672 6.996 1 94.81 139 ILE B N 1
ATOM 2567 C CA . ILE B 1 139 ? -5.812 24.516 7.418 1 94.81 139 ILE B CA 1
ATOM 2568 C C . ILE B 1 139 ? -5.492 23.312 6.539 1 94.81 139 ILE B C 1
ATOM 2570 O O . ILE B 1 139 ? -5.336 22.203 7.039 1 94.81 139 ILE B O 1
ATOM 2574 N N . ARG B 1 140 ? -5.344 23.578 5.273 1 93.62 140 ARG B N 1
ATOM 2575 C CA . ARG B 1 140 ? -5.078 22.484 4.332 1 93.62 140 ARG B CA 1
ATOM 2576 C C . ARG B 1 140 ? -3.75 21.812 4.641 1 93.62 140 ARG B C 1
ATOM 2578 O O . ARG B 1 140 ? -3.639 20.578 4.555 1 93.62 140 ARG B O 1
ATOM 2585 N N . VAL B 1 141 ? -2.803 22.562 4.973 1 92.12 141 VAL B N 1
ATOM 2586 C CA . VAL B 1 141 ? -1.49 22.016 5.293 1 92.12 141 VAL B CA 1
ATOM 2587 C C . VAL B 1 141 ? -1.582 21.156 6.555 1 92.12 141 VAL B C 1
ATOM 2589 O O . VAL B 1 141 ? -1.033 20.062 6.609 1 92.12 141 VAL B O 1
ATOM 2592 N N . VAL B 1 142 ? -2.297 21.625 7.535 1 92.94 142 VAL B N 1
ATOM 2593 C CA . VAL B 1 142 ? -2.443 20.922 8.805 1 92.94 142 VAL B CA 1
ATOM 2594 C C . VAL B 1 142 ? -3.133 19.578 8.578 1 92.94 142 VAL B C 1
ATOM 2596 O O . VAL B 1 142 ? -2.834 18.594 9.258 1 92.94 142 VAL B O 1
ATOM 2599 N N . LEU B 1 143 ? -3.986 19.547 7.551 1 96 143 LEU B N 1
ATOM 2600 C CA . LEU B 1 143 ? -4.785 18.359 7.305 1 96 143 LEU B CA 1
ATOM 2601 C C . LEU B 1 143 ? -4.133 17.469 6.246 1 96 143 LEU B C 1
ATOM 2603 O O . LEU B 1 143 ? -4.754 16.531 5.746 1 96 143 LEU B O 1
ATOM 2607 N N . THR B 1 144 ? -2.904 17.719 5.953 1 94.69 144 THR B N 1
ATOM 2608 C CA . THR B 1 144 ? -2.164 17.031 4.906 1 94.69 144 THR B CA 1
ATOM 2609 C C . THR B 1 144 ? -2.18 15.523 5.141 1 94.69 144 THR B C 1
ATOM 2611 O O . THR B 1 144 ? -2.363 14.742 4.203 1 94.69 144 THR B O 1
ATOM 2614 N N . PRO B 1 145 ? -2.021 14.961 6.324 1 95.31 145 PRO B N 1
ATOM 2615 C CA . PRO B 1 145 ? -2.033 13.508 6.512 1 95.31 145 PRO B CA 1
ATOM 2616 C C . PRO B 1 145 ? -3.305 12.859 5.973 1 95.31 145 PRO B C 1
ATOM 2618 O O . PRO B 1 145 ? -3.242 11.797 5.348 1 95.31 145 PRO B O 1
ATOM 2621 N N . PHE B 1 146 ? -4.379 13.531 6.164 1 97.5 146 PHE B N 1
ATOM 2622 C CA . PHE B 1 146 ? -5.656 12.961 5.758 1 97.5 146 PHE B CA 1
ATOM 2623 C C . PHE B 1 146 ? -5.84 13.062 4.246 1 97.5 146 PHE B C 1
ATOM 2625 O O . PHE B 1 146 ? -6.492 12.211 3.637 1 97.5 146 PHE B O 1
ATOM 2632 N N . ARG B 1 147 ? -5.305 14.094 3.682 1 96.25 147 ARG B N 1
ATOM 2633 C CA . ARG B 1 147 ? -5.281 14.172 2.225 1 96.25 147 ARG B CA 1
ATOM 2634 C C . ARG B 1 147 ? -4.469 13.023 1.63 1 96.25 147 ARG B C 1
ATOM 2636 O O . ARG B 1 147 ? -4.855 12.445 0.609 1 96.25 147 ARG B O 1
ATOM 2643 N N . VAL B 1 148 ? -3.367 12.758 2.273 1 96.31 148 VAL B N 1
ATOM 2644 C CA . VAL B 1 148 ? -2.52 11.664 1.798 1 96.31 148 VAL B CA 1
ATOM 2645 C C . VAL B 1 148 ? -3.252 10.336 1.951 1 96.31 148 VAL B C 1
ATOM 2647 O O . VAL B 1 148 ? -3.148 9.461 1.09 1 96.31 148 VAL B O 1
ATOM 2650 N N . TYR B 1 149 ? -4.031 10.156 3.059 1 97.31 149 TYR B N 1
ATOM 2651 C CA . TYR B 1 149 ? -4.855 8.953 3.189 1 97.31 149 TYR B CA 1
ATOM 2652 C C . TYR B 1 149 ? -5.785 8.797 1.992 1 97.31 149 TYR B C 1
ATOM 2654 O O . TYR B 1 149 ? -5.895 7.711 1.422 1 97.31 149 TYR B O 1
ATOM 2662 N N . LYS B 1 150 ? -6.426 9.836 1.686 1 97.75 150 LYS B N 1
ATOM 2663 C CA . LYS B 1 150 ? -7.352 9.805 0.556 1 97.75 150 LYS B CA 1
ATOM 2664 C C . LYS B 1 150 ? -6.633 9.398 -0.728 1 97.75 150 LYS B C 1
ATOM 2666 O O . LYS B 1 150 ? -7.105 8.523 -1.459 1 97.75 150 LYS B O 1
ATOM 2671 N N . GLU B 1 151 ? -5.512 10.055 -1.008 1 96.94 151 GLU B N 1
ATOM 2672 C CA . GLU B 1 151 ? -4.727 9.742 -2.199 1 96.94 151 GLU B CA 1
ATOM 2673 C C . GLU B 1 151 ? -4.281 8.281 -2.197 1 96.94 151 GLU B C 1
ATOM 2675 O O . GLU B 1 151 ? -4.246 7.637 -3.248 1 96.94 151 GLU B O 1
ATOM 2680 N N . LEU B 1 152 ? -3.91 7.801 -1.046 1 97.44 152 LEU B N 1
ATOM 2681 C CA . LEU B 1 152 ? -3.49 6.406 -0.922 1 97.44 152 LEU B CA 1
ATOM 2682 C C . LEU B 1 152 ? -4.629 5.461 -1.289 1 97.44 152 LEU B C 1
ATOM 2684 O O . LEU B 1 152 ? -4.422 4.488 -2.018 1 97.44 152 LEU B O 1
ATOM 2688 N N . LEU B 1 153 ? -5.797 5.746 -0.781 1 98.38 153 LEU B N 1
ATOM 2689 C CA . LEU B 1 153 ? -6.965 4.922 -1.061 1 98.38 153 LEU B CA 1
ATOM 2690 C C . LEU B 1 153 ? -7.328 4.973 -2.541 1 98.38 153 LEU B C 1
ATOM 2692 O O . LEU B 1 153 ? -7.633 3.945 -3.146 1 98.38 153 LEU B O 1
ATOM 2696 N N . GLU B 1 154 ? -7.27 6.125 -3.082 1 98.25 154 GLU B N 1
ATOM 2697 C CA . GLU B 1 154 ? -7.516 6.273 -4.512 1 98.25 154 GLU B CA 1
ATOM 2698 C C . GLU B 1 154 ? -6.488 5.496 -5.332 1 98.25 154 GLU B C 1
ATOM 2700 O O . GLU B 1 154 ? -6.84 4.844 -6.316 1 98.25 154 GLU B O 1
ATOM 2705 N N . HIS B 1 155 ? -5.289 5.598 -4.879 1 96.81 155 HIS B N 1
ATOM 2706 C CA . HIS B 1 155 ? -4.211 4.883 -5.555 1 96.81 155 HIS B CA 1
ATOM 2707 C C . HIS B 1 155 ? -4.402 3.375 -5.453 1 96.81 155 HIS B C 1
ATOM 2709 O O . HIS B 1 155 ? -4.102 2.643 -6.398 1 96.81 155 HIS B O 1
ATOM 2715 N N . ALA B 1 156 ? -4.875 2.92 -4.34 1 97.38 156 ALA B N 1
ATOM 2716 C CA . ALA B 1 156 ? -5.164 1.497 -4.168 1 97.38 156 ALA B CA 1
ATOM 2717 C C . ALA B 1 156 ? -6.246 1.036 -5.137 1 97.38 156 ALA B C 1
ATOM 2719 O O . ALA B 1 156 ? -6.152 -0.048 -5.719 1 97.38 156 ALA B O 1
ATOM 2720 N N . ILE B 1 157 ? -7.266 1.852 -5.324 1 97.81 157 ILE B N 1
ATOM 2721 C CA . ILE B 1 157 ? -8.336 1.525 -6.262 1 97.81 157 ILE B CA 1
ATOM 2722 C C . ILE B 1 157 ? -7.773 1.43 -7.676 1 97.81 157 ILE B C 1
ATOM 2724 O O . ILE B 1 157 ? -8.109 0.51 -8.422 1 97.81 157 ILE B O 1
ATOM 2728 N N . ASP B 1 158 ? -6.941 2.35 -8.031 1 96.81 158 ASP B N 1
ATOM 2729 C CA . ASP B 1 158 ? -6.305 2.324 -9.352 1 96.81 158 ASP B CA 1
ATOM 2730 C C . ASP B 1 158 ? -5.477 1.054 -9.531 1 96.81 158 ASP B C 1
ATOM 2732 O O . ASP B 1 158 ? -5.492 0.447 -10.609 1 96.81 158 ASP B O 1
ATOM 2736 N N . PHE B 1 159 ? -4.773 0.696 -8.516 1 96.62 159 PHE B N 1
ATOM 2737 C CA . PHE B 1 159 ? -3.988 -0.531 -8.57 1 96.62 159 PHE B CA 1
ATOM 2738 C C . PHE B 1 159 ? -4.883 -1.735 -8.836 1 96.62 159 PHE B C 1
ATOM 2740 O O . PHE B 1 159 ? -4.598 -2.545 -9.719 1 96.62 159 PHE B O 1
ATOM 2747 N N . ASN B 1 160 ? -5.941 -1.854 -8.016 1 96.62 160 ASN B N 1
ATOM 2748 C CA . ASN B 1 160 ? -6.879 -2.961 -8.188 1 96.62 160 ASN B CA 1
ATOM 2749 C C . ASN B 1 160 ? -7.441 -2.998 -9.609 1 96.62 160 ASN B C 1
ATOM 2751 O O . ASN B 1 160 ? -7.555 -4.066 -10.211 1 96.62 160 ASN B O 1
ATOM 2755 N N . ASN B 1 161 ? -7.77 -1.89 -10.141 1 95.94 161 ASN B N 1
ATOM 2756 C CA . ASN B 1 161 ? -8.398 -1.788 -11.453 1 95.94 161 ASN B CA 1
ATOM 2757 C C . ASN B 1 161 ? -7.461 -2.256 -12.562 1 95.94 161 ASN B C 1
ATOM 2759 O O . ASN B 1 161 ? -7.914 -2.654 -13.641 1 95.94 161 ASN B O 1
ATOM 2763 N N . LYS B 1 162 ? -6.184 -2.166 -12.328 1 93.31 162 LYS B N 1
ATOM 2764 C CA . LYS B 1 162 ? -5.219 -2.646 -13.312 1 93.31 162 LYS B CA 1
ATOM 2765 C C . LYS B 1 162 ? -5.426 -4.133 -13.602 1 93.31 162 LYS B C 1
ATOM 2767 O O . LYS B 1 162 ? -5.074 -4.613 -14.688 1 93.31 162 LYS B O 1
ATOM 2772 N N . PHE B 1 163 ? -5.988 -4.902 -12.656 1 92.69 163 PHE B N 1
ATOM 2773 C CA . PHE B 1 163 ? -6.109 -6.348 -12.789 1 92.69 163 PHE B CA 1
ATOM 2774 C C . PHE B 1 163 ? -7.508 -6.734 -13.258 1 92.69 163 PHE B C 1
ATOM 2776 O O . PHE B 1 163 ? -7.801 -7.914 -13.453 1 92.69 163 PHE B O 1
ATOM 2783 N N . LYS B 1 164 ? -8.398 -5.805 -13.414 1 86.25 164 LYS B N 1
ATOM 2784 C CA . LYS B 1 164 ? -9.742 -6.102 -13.914 1 86.25 164 LYS B CA 1
ATOM 2785 C C . LYS B 1 164 ? -9.68 -6.676 -15.328 1 86.25 164 LYS B C 1
ATOM 2787 O O . LYS B 1 164 ? -10.43 -7.602 -15.656 1 86.25 164 LYS B O 1
ATOM 2792 N N . GLU B 1 165 ? -8.727 -6.113 -16.078 1 72.81 165 GLU B N 1
ATOM 2793 C CA . GLU B 1 165 ? -8.648 -6.617 -17.453 1 72.81 165 GLU B CA 1
ATOM 2794 C C . GLU B 1 165 ? -7.922 -7.961 -17.5 1 72.81 165 GLU B C 1
ATOM 2796 O O . GLU B 1 165 ? -8.055 -8.703 -18.469 1 72.81 165 GLU B O 1
ATOM 2801 N N . LYS B 1 166 ? -7.172 -8.188 -16.516 1 68.81 166 LYS B N 1
ATOM 2802 C CA . LYS B 1 166 ? -6.367 -9.406 -16.5 1 68.81 166 LYS B CA 1
ATOM 2803 C C . LYS B 1 166 ? -7.168 -10.586 -15.945 1 68.81 166 LYS B C 1
ATOM 2805 O O . LYS B 1 166 ? -6.762 -11.742 -16.094 1 68.81 166 LYS B O 1
ATOM 2810 N N . THR B 1 167 ? -8.312 -10.195 -15.195 1 68.25 167 THR B N 1
ATOM 2811 C CA . THR B 1 167 ? -9.109 -11.25 -14.57 1 68.25 167 THR B CA 1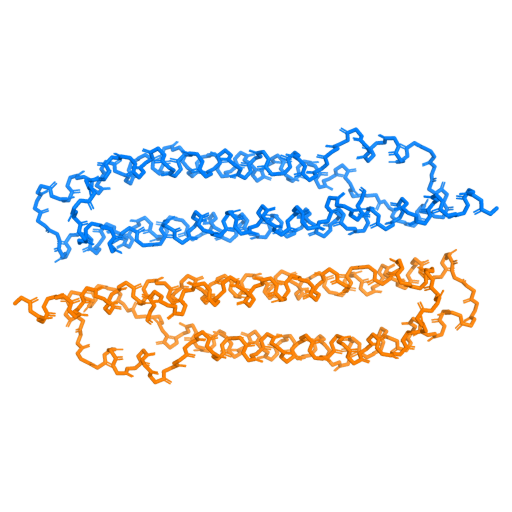
ATOM 2812 C C . THR B 1 167 ? -10.461 -11.383 -15.266 1 68.25 167 THR B C 1
ATOM 2814 O O . THR B 1 167 ? -11 -10.398 -15.781 1 68.25 167 THR B O 1
#

Solvent-accessible surface area (backbone atoms only — not comparable to full-atom values): 18085 Å² total; per-residue (Å²): 115,68,67,58,51,50,42,47,52,47,50,35,40,49,46,49,51,51,49,53,48,49,50,51,48,45,53,49,50,50,48,59,69,43,44,61,58,50,53,52,50,36,51,53,50,34,68,63,74,44,52,74,74,56,37,51,51,54,50,54,36,49,50,47,40,61,66,42,49,53,52,47,51,52,52,44,49,50,50,51,48,53,52,45,60,72,60,66,60,67,61,85,54,49,82,58,55,46,72,63,55,50,55,49,54,61,69,55,40,55,62,61,50,53,38,52,51,46,46,53,55,42,50,50,51,51,58,39,54,66,71,52,65,88,84,44,63,67,60,52,41,57,43,37,59,59,54,51,51,42,52,50,47,52,48,50,40,54,56,50,56,67,45,52,81,78,86,114,69,68,58,52,50,42,48,51,46,50,34,40,50,45,50,50,54,49,52,47,48,48,51,48,45,54,51,50,50,50,60,70,44,45,61,58,48,52,53,49,35,51,54,48,34,68,66,73,44,53,74,75,56,36,52,51,51,48,54,36,49,49,46,40,61,67,42,48,53,51,47,50,52,52,44,48,50,51,51,50,50,52,43,60,71,59,65,62,67,61,83,55,46,75,60,52,48,70,65,55,50,54,50,54,61,70,54,40,56,62,62,50,53,39,51,52,48,46,52,53,42,49,50,52,50,58,42,54,67,72,51,67,88,84,44,62,67,61,52,40,57,45,36,59,59,53,50,49,42,52,50,46,52,48,49,43,54,57,51,54,66,46,54,81,78,86

pLDDT: mean 88.84, std 10.86, range [54.03, 98.62]

Foldseek 3Di:
DVVVVVLVLLLVLLVVLLVLLVVLLVLLVVCLVCVVVLLVQLLVLCVVPHDPVLSVLSVQLSVLCVVPLNVLSVVLSVVSVVVNVVSPDPCVCSVCVDPVSVVVSVVCVVLVVNLVSLVVSLVSLVVSCVSDDPPDPSSCVSCVVSVVSNVVSVVSNVVSVVCVVVD/DVVVVVLVLLLVLLVVLLVLLVVLLVLLVVCLVCVVVLLVQLLVLCVVQHDPVLSVLSVQLSVLCVVPLNVLSVVLSVVSVVVNVVSPDPCVCSVCVDPVSVVVSVVPVSLVVNLVSLVVSLVSLVVSCVSDDPPDVSSCVSCVVSVVSNVVSVVSNVVSVVCVVVD

Secondary structure (DSSP, 8-state):
-HHHHHHHHHHHHHHHHHHHHHHHHHHHHHHHHHHHHHHHHHHHHHHHH--HHHHHHHHHHHHHIIIIIHHHHHHHHHHHHHHHHHH---GGGGGG--HHHHHHHHHHTHHHHHHHHHHHHHHHHHHHHTTS-TT-HHHHHHTHHHHHHHHHHHHHHHHHHTTTTT-/-HHHHHHHHHHHHHHHHHHHHHHHHHHHHHHHHHHHHHHHHHHHHHHHH--HHHHHHHHHHHHHIIIIIHHHHHHHHHHHHHHHHHH---GGGGGG--HHHHHHHHHH-HHHHHHHHHHHHHHHHHHHHTTS-TT-HHHHHHTHHHHHHHHHHHHHHHHHHTTTTT-